Protein AF-A0AAD9PWE3-F1 (afdb_monomer_lite)

InterPro domains:
  IPR013216 Methyltransferase type 11 [PF08241] (53-97)
  IPR029063 S-adenosyl-L-methionine-dependent methyltransferase superfamily [G3DSA:3.40.50.150] (44-222)
  IPR029063 S-adenosyl-L-methionine-dependent methyltransferase superfamily [SSF53335] (60-168)

Sequence (224 aa):
MAGLDHGPWVWAIKGPHEKFRASICERKDNKYPTCQGGHFFYFKLAIKAPIHYAKKTCNHLPDASIDVVIACQCFHWFANSAALEEIHRVLKTDGFFGIVWAIHDFAVLWMAPIWQFLAPLFKEKSLVLPIDEKWKDVFSSTPRRLFSDLEGNLDHSFNFPTKDFDDAHQLFTSLSVIASGNESTKKSFRHLLDKVIR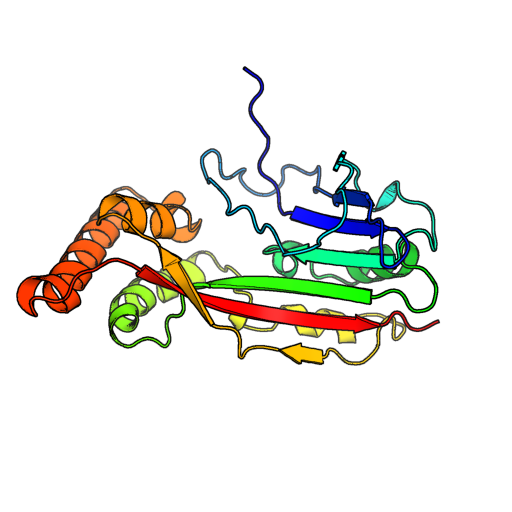EEFEDKGVAFEQMPFKIYFYWCNKIN

Secondary structure (DSSP, 8-state):
-PPPP---EEEEEES-TT--EEEEE------S---TT-----------S---EEE--GGGSPTT-EEEEEEES-GGGT-SHHHHHHHHHHEEEEEEEEEEEEEE-TTSGGGHHHHHHHHHHHHHTT---GGG-GGGGGGGSSSS--BPPPEEEEEEEEEEE--SHHHHHHHHHTSHHHHTS-HHHHHHHHHHHHHHHIIIIITTT----EEEEEEEEEEEEBP-

Radius of gyration: 19.26 Å; chains: 1; bounding box: 46×36×53 Å

Organism: Acropora cervicornis (NCBI:txid6130)

Structure (mmCIF, N/CA/C/O backbone):
data_AF-A0AAD9PWE3-F1
#
_entry.id   AF-A0AAD9PWE3-F1
#
loop_
_atom_site.group_PDB
_atom_site.id
_atom_site.type_symbol
_atom_site.label_atom_id
_atom_site.label_alt_id
_atom_site.label_comp_id
_atom_site.label_asym_id
_atom_site.label_entity_id
_atom_site.label_seq_id
_atom_site.pdbx_PDB_ins_code
_atom_site.Cartn_x
_atom_site.Cartn_y
_atom_site.Cartn_z
_atom_site.occupancy
_atom_site.B_iso_or_equiv
_atom_site.auth_seq_id
_atom_site.auth_comp_id
_atom_site.auth_asym_id
_atom_site.auth_atom_id
_atom_site.pdbx_PDB_model_num
ATOM 1 N N . MET A 1 1 ? 16.409 -24.083 13.164 1.00 22.41 1 MET A N 1
ATOM 2 C CA . MET A 1 1 ? 15.240 -23.300 12.711 1.00 22.41 1 MET A CA 1
ATOM 3 C C . MET A 1 1 ? 15.775 -22.065 12.013 1.00 22.41 1 MET A C 1
ATOM 5 O O . MET A 1 1 ? 16.364 -21.223 12.673 1.00 22.41 1 MET A O 1
ATOM 9 N N . ALA A 1 2 ? 15.717 -22.036 10.682 1.00 20.52 2 ALA A N 1
ATOM 10 C CA . ALA A 1 2 ? 16.224 -20.919 9.892 1.00 20.52 2 ALA A CA 1
ATOM 11 C C . ALA A 1 2 ? 15.196 -19.780 9.928 1.00 20.52 2 ALA A C 1
ATOM 13 O O . ALA A 1 2 ? 14.054 -19.978 9.516 1.00 20.52 2 ALA A O 1
ATOM 14 N N . GLY A 1 3 ? 15.592 -18.627 10.469 1.00 20.52 3 GLY A N 1
ATOM 15 C CA . GLY A 1 3 ? 14.792 -17.408 10.427 1.00 20.52 3 GLY A CA 1
ATOM 16 C C . GLY A 1 3 ? 14.638 -16.940 8.984 1.00 20.52 3 GLY A C 1
ATOM 17 O O . GLY A 1 3 ? 15.623 -16.833 8.254 1.00 20.52 3 GLY A O 1
ATOM 18 N N . LEU A 1 4 ? 13.396 -16.716 8.561 1.00 23.58 4 LEU A N 1
ATOM 19 C CA . LEU A 1 4 ? 13.098 -16.052 7.300 1.00 23.58 4 LEU A CA 1
ATOM 20 C C . LEU A 1 4 ? 13.453 -14.572 7.469 1.00 23.58 4 LEU A C 1
ATOM 22 O O . LEU A 1 4 ? 12.888 -13.887 8.313 1.00 23.58 4 LEU A O 1
ATOM 26 N N . ASP A 1 5 ? 14.432 -14.110 6.701 1.00 25.28 5 ASP A N 1
ATOM 27 C CA . ASP A 1 5 ? 14.846 -12.709 6.662 1.00 25.28 5 ASP A CA 1
ATOM 28 C C . ASP A 1 5 ? 13.763 -11.902 5.918 1.00 25.28 5 ASP A C 1
ATOM 30 O O . ASP A 1 5 ? 13.422 -12.225 4.776 1.00 25.28 5 ASP A O 1
ATOM 34 N N . HIS A 1 6 ? 13.147 -10.924 6.586 1.00 35.41 6 HIS A N 1
ATOM 35 C CA . HIS A 1 6 ? 11.947 -10.220 6.119 1.00 35.41 6 HIS A CA 1
ATOM 36 C C . HIS A 1 6 ? 12.314 -8.869 5.481 1.00 35.41 6 HIS A C 1
ATOM 38 O O . HIS A 1 6 ? 12.363 -7.843 6.159 1.00 35.41 6 HIS A O 1
ATOM 44 N N . GLY A 1 7 ? 12.583 -8.879 4.170 1.00 32.22 7 GLY A N 1
ATOM 45 C CA . GLY A 1 7 ? 12.839 -7.686 3.350 1.00 32.22 7 GLY A CA 1
ATOM 46 C C . GLY A 1 7 ? 11.641 -7.251 2.480 1.00 32.22 7 GLY A C 1
ATOM 47 O O . GLY A 1 7 ? 10.659 -7.984 2.369 1.00 32.22 7 GLY A O 1
ATOM 48 N N . PRO A 1 8 ? 11.695 -6.060 1.847 1.00 38.75 8 PRO A N 1
ATOM 49 C CA . PRO A 1 8 ? 10.661 -5.576 0.926 1.00 38.75 8 PRO A CA 1
ATOM 50 C C . PRO A 1 8 ? 10.481 -6.507 -0.288 1.00 38.75 8 PRO A C 1
ATOM 52 O O . PRO A 1 8 ? 11.452 -6.822 -0.973 1.00 38.75 8 PRO A O 1
ATOM 55 N N . TRP A 1 9 ? 9.240 -6.920 -0.570 1.00 50.25 9 TRP A N 1
ATOM 56 C CA . TRP A 1 9 ? 8.922 -7.931 -1.587 1.00 50.25 9 TRP A CA 1
ATOM 57 C C . TRP A 1 9 ? 8.658 -7.310 -2.972 1.00 50.25 9 TRP A C 1
ATOM 59 O O . TRP A 1 9 ? 7.601 -6.717 -3.210 1.00 50.25 9 TRP A O 1
ATOM 69 N N . VAL A 1 10 ? 9.588 -7.489 -3.914 1.00 46.12 10 VAL A N 1
ATOM 70 C CA . VAL A 1 10 ? 9.353 -7.260 -5.353 1.00 46.12 10 VAL A CA 1
ATOM 71 C C . VAL A 1 10 ? 9.162 -8.607 -6.042 1.00 46.12 10 VAL A C 1
ATOM 73 O O . VAL A 1 10 ? 9.992 -9.500 -5.895 1.00 46.12 10 VAL A O 1
ATOM 76 N N . TRP A 1 11 ? 8.087 -8.758 -6.807 1.00 51.88 11 TRP A N 1
ATOM 77 C CA . TRP A 1 11 ? 7.733 -9.973 -7.535 1.00 51.88 11 TRP A CA 1
ATOM 78 C C . TRP A 1 11 ? 7.996 -9.781 -9.030 1.00 51.88 11 TRP A C 1
ATOM 80 O O . TRP A 1 11 ? 7.527 -8.819 -9.620 1.00 51.88 11 TRP A O 1
ATOM 90 N N . ALA A 1 12 ? 8.708 -10.700 -9.671 1.00 45.81 12 ALA A N 1
ATOM 91 C CA . ALA A 1 12 ? 8.920 -10.725 -11.117 1.00 45.81 12 ALA A CA 1
ATOM 92 C C . ALA A 1 12 ? 8.214 -11.948 -11.703 1.00 45.81 12 ALA A C 1
ATOM 94 O O . ALA A 1 12 ? 8.571 -13.078 -11.376 1.00 45.81 12 ALA A O 1
ATOM 95 N N . ILE A 1 13 ? 7.209 -11.733 -12.545 1.00 55.19 13 ILE A N 1
ATOM 96 C CA . ILE A 1 13 ? 6.295 -12.753 -13.052 1.00 55.19 13 ILE A CA 1
ATOM 97 C C . ILE A 1 13 ? 6.592 -13.032 -14.533 1.00 55.19 13 ILE A C 1
ATOM 99 O O . ILE A 1 13 ? 6.721 -12.113 -15.343 1.00 55.19 13 ILE A O 1
ATOM 103 N N . LYS A 1 14 ? 6.700 -14.317 -14.890 1.00 36.81 14 LYS A N 1
ATOM 104 C CA . LYS A 1 14 ? 7.000 -14.795 -16.248 1.00 36.81 14 LYS A CA 1
ATOM 105 C C . LYS A 1 14 ? 6.040 -15.897 -16.696 1.00 36.81 14 LYS A C 1
ATOM 107 O O . LYS A 1 14 ?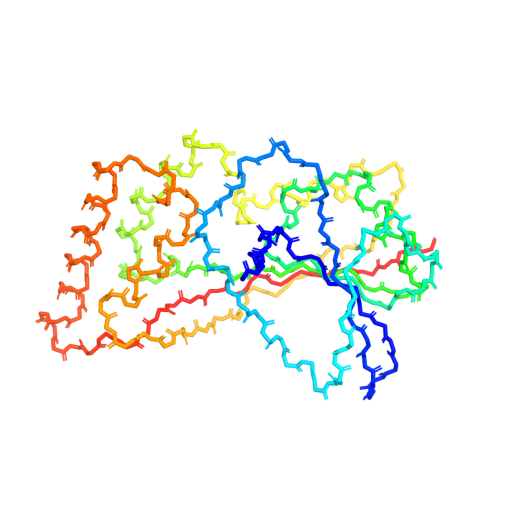 5.935 -16.903 -15.998 1.00 36.81 14 LYS A O 1
ATOM 112 N N . GLY A 1 15 ? 5.461 -15.789 -17.891 1.00 44.66 15 GLY A N 1
ATOM 113 C CA . GLY A 1 15 ? 4.782 -16.897 -18.579 1.00 44.66 15 GLY A CA 1
ATOM 114 C C . GLY A 1 15 ? 3.453 -16.541 -19.268 1.00 44.66 15 GLY A C 1
ATOM 115 O O . GLY A 1 15 ? 2.959 -15.431 -19.100 1.00 44.66 15 GLY A O 1
ATOM 116 N N . PRO A 1 16 ? 2.895 -17.462 -20.083 1.00 35.91 16 PRO A N 1
ATOM 117 C CA . PRO A 1 16 ? 1.628 -17.259 -20.795 1.00 35.91 16 PRO A CA 1
ATOM 118 C C . PRO A 1 16 ? 0.431 -17.260 -19.830 1.00 35.91 16 PRO A C 1
ATOM 120 O O . PRO A 1 16 ? 0.561 -17.760 -18.713 1.00 35.91 16 PRO A O 1
ATOM 123 N N . HIS A 1 17 ? -0.736 -16.778 -20.291 1.00 42.19 17 HIS A N 1
ATOM 124 C CA . HIS A 1 17 ? -1.997 -16.593 -19.537 1.00 42.19 17 HIS A CA 1
ATOM 125 C C . HIS A 1 17 ? -2.424 -17.750 -18.596 1.00 42.19 17 HIS A C 1
ATOM 127 O O . HIS A 1 17 ? -3.238 -17.532 -17.703 1.00 42.19 17 HIS A O 1
ATOM 133 N N . GLU A 1 18 ? -1.865 -18.956 -18.745 1.00 32.28 18 GLU A N 1
ATOM 134 C CA . GLU A 1 18 ? -2.197 -20.153 -17.960 1.00 32.28 18 GLU A CA 1
ATOM 135 C C . GLU A 1 18 ? -1.072 -20.666 -17.025 1.00 32.28 18 GLU A C 1
ATOM 137 O O . GLU A 1 18 ? -1.332 -21.519 -16.174 1.00 32.28 18 GLU A O 1
ATOM 142 N N . LYS A 1 19 ? 0.182 -20.183 -17.125 1.00 37.88 19 LYS A N 1
ATOM 143 C CA . LYS A 1 19 ? 1.315 -20.637 -16.280 1.00 37.88 19 LYS A CA 1
ATOM 144 C C . LYS A 1 19 ? 2.302 -19.501 -15.974 1.00 37.88 19 LYS A C 1
ATOM 146 O O . LYS A 1 19 ? 3.137 -19.183 -16.813 1.00 37.88 19 LYS A O 1
A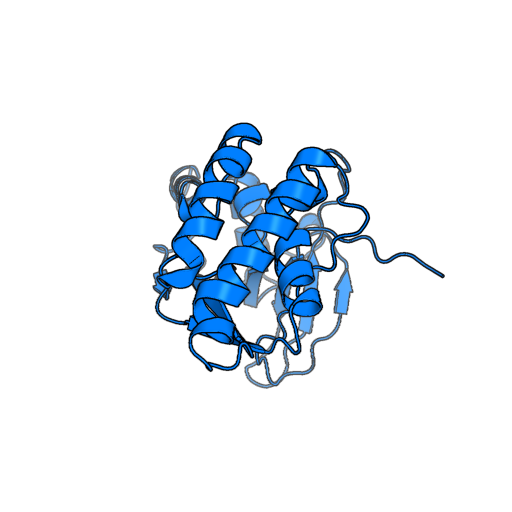TOM 151 N N . PHE A 1 20 ? 2.283 -18.965 -14.750 1.00 38.88 20 PHE A N 1
ATOM 152 C CA . PHE A 1 20 ? 3.187 -17.904 -14.283 1.00 38.88 20 PHE A CA 1
ATOM 153 C C . PHE A 1 20 ? 4.273 -18.435 -13.333 1.00 38.88 20 PHE A C 1
ATOM 155 O O . PHE A 1 20 ? 3.958 -19.079 -12.345 1.00 38.88 20 PHE A O 1
ATOM 162 N N . ARG A 1 21 ? 5.552 -18.115 -13.553 1.00 41.41 21 ARG A N 1
ATOM 163 C CA . ARG A 1 21 ? 6.648 -18.280 -12.574 1.00 41.41 21 ARG A CA 1
ATOM 164 C C . ARG A 1 21 ? 6.922 -16.941 -11.892 1.00 41.41 21 ARG A C 1
ATOM 166 O O . ARG A 1 21 ? 7.041 -15.960 -12.617 1.00 41.41 21 ARG A O 1
ATOM 173 N N . ALA A 1 22 ? 7.065 -16.889 -10.561 1.00 44.44 22 ALA A N 1
ATOM 174 C CA . ALA A 1 22 ? 7.334 -15.635 -9.844 1.00 44.44 22 ALA A CA 1
ATOM 175 C C . ALA A 1 22 ? 8.667 -15.671 -9.077 1.00 44.44 22 ALA A C 1
ATOM 177 O O . ALA A 1 22 ? 8.871 -16.501 -8.197 1.00 44.44 22 ALA A O 1
ATOM 178 N N . SER A 1 23 ? 9.572 -14.744 -9.373 1.00 42.09 23 SER A N 1
ATOM 179 C CA . SER A 1 23 ? 10.809 -14.555 -8.607 1.00 42.09 23 SER A CA 1
ATOM 180 C C . SER A 1 23 ? 10.631 -13.427 -7.599 1.00 42.09 23 SER A C 1
ATOM 182 O O . SER A 1 23 ? 10.037 -12.406 -7.929 1.00 42.09 23 SER A O 1
ATOM 184 N N . ILE A 1 24 ? 11.155 -13.599 -6.391 1.00 48.34 24 ILE A N 1
ATOM 185 C CA . ILE A 1 24 ? 11.186 -12.559 -5.368 1.00 48.34 24 ILE A CA 1
ATOM 186 C C . ILE A 1 24 ? 12.565 -11.907 -5.381 1.00 48.34 24 ILE A C 1
ATOM 188 O O . ILE A 1 24 ? 13.587 -12.592 -5.257 1.00 48.34 24 ILE A O 1
ATOM 192 N N . CYS A 1 25 ? 12.577 -10.584 -5.486 1.00 43.38 25 CYS A N 1
ATOM 193 C CA . CYS A 1 25 ? 13.778 -9.776 -5.381 1.00 43.38 25 CYS A CA 1
ATOM 194 C C . CYS A 1 25 ? 13.801 -9.040 -4.043 1.00 43.38 25 CYS A C 1
ATOM 196 O O . CYS A 1 25 ? 12.878 -8.300 -3.720 1.00 43.38 25 CYS A O 1
ATOM 198 N N . GLU A 1 26 ? 14.879 -9.246 -3.286 1.00 43.16 26 GLU A N 1
ATOM 199 C CA . GLU A 1 26 ? 15.153 -8.574 -2.015 1.00 43.16 26 GLU A CA 1
ATOM 200 C C . GLU A 1 26 ? 16.481 -7.815 -2.114 1.00 43.16 26 GLU A C 1
ATOM 202 O O . GLU A 1 26 ? 17.432 -8.279 -2.750 1.00 43.16 26 GLU A O 1
ATOM 207 N N . ARG A 1 27 ? 16.564 -6.656 -1.459 1.00 39.50 27 ARG A N 1
ATOM 208 C CA . ARG A 1 27 ? 17.794 -5.865 -1.347 1.00 39.50 27 ARG A CA 1
ATOM 209 C C . ARG A 1 27 ? 18.720 -6.497 -0.295 1.00 39.50 27 ARG A C 1
ATOM 211 O O . ARG A 1 27 ? 18.275 -6.757 0.816 1.00 39.50 27 ARG A O 1
ATOM 218 N N . LYS A 1 28 ? 19.992 -6.759 -0.634 1.00 36.81 28 LYS A N 1
ATOM 219 C CA . LYS A 1 28 ? 20.968 -7.440 0.255 1.00 36.81 28 LYS A CA 1
ATOM 220 C C . LYS A 1 28 ? 21.688 -6.506 1.238 1.00 36.81 28 LYS A C 1
ATOM 222 O O . LYS A 1 28 ? 22.373 -6.971 2.144 1.00 36.81 28 LYS A O 1
ATOM 227 N N . ASP A 1 29 ? 21.595 -5.199 1.041 1.00 38.97 29 ASP A N 1
ATOM 228 C CA . ASP A 1 29 ? 22.354 -4.195 1.776 1.00 38.97 29 ASP A CA 1
ATOM 229 C C . ASP A 1 29 ? 21.627 -3.782 3.069 1.00 38.97 29 ASP A C 1
ATOM 231 O O . ASP A 1 29 ? 20.625 -3.070 3.059 1.00 38.97 29 ASP A O 1
ATOM 235 N N . ASN A 1 30 ? 22.193 -4.233 4.192 1.00 33.41 30 ASN A N 1
ATOM 236 C CA . ASN A 1 30 ? 21.708 -4.163 5.577 1.00 33.41 30 ASN A CA 1
ATOM 237 C C . ASN A 1 30 ? 21.687 -2.737 6.192 1.00 33.41 30 ASN A C 1
ATOM 239 O O . ASN A 1 30 ? 21.984 -2.554 7.370 1.00 33.41 30 ASN A O 1
ATOM 243 N N . LYS A 1 31 ? 21.430 -1.692 5.391 1.00 29.09 31 LYS A N 1
ATOM 244 C CA . LYS A 1 31 ? 21.551 -0.275 5.803 1.00 29.09 31 LYS A CA 1
ATOM 245 C C . LYS A 1 31 ? 20.291 0.330 6.428 1.00 29.09 31 LYS A C 1
ATOM 247 O O . LYS A 1 31 ? 20.358 1.447 6.931 1.00 29.09 31 LYS A O 1
ATOM 252 N N . TYR A 1 32 ? 19.175 -0.390 6.425 1.00 31.98 32 TYR A N 1
ATOM 253 C CA . TYR A 1 32 ? 17.985 -0.030 7.195 1.00 31.98 32 TYR A CA 1
ATOM 254 C C . TYR A 1 32 ? 17.852 -1.012 8.355 1.00 31.98 32 TYR A C 1
ATOM 256 O O . TYR A 1 32 ? 18.159 -2.188 8.153 1.00 31.98 32 TYR A O 1
ATOM 264 N N . PRO A 1 33 ? 17.437 -0.569 9.558 1.00 25.62 33 PRO A N 1
ATOM 265 C CA . PRO A 1 33 ? 17.270 -1.477 10.679 1.00 25.62 33 PRO A CA 1
ATOM 266 C C . PRO A 1 33 ? 16.311 -2.582 10.246 1.00 25.62 33 PRO A C 1
ATOM 268 O O . PRO A 1 33 ? 15.145 -2.324 9.942 1.00 25.62 33 PRO A O 1
ATOM 271 N N . THR A 1 34 ? 16.827 -3.809 10.181 1.00 28.89 34 THR A N 1
ATOM 272 C CA . THR A 1 34 ? 16.023 -5.021 10.086 1.00 28.89 34 THR A CA 1
ATOM 273 C C . THR A 1 34 ? 14.933 -4.898 11.139 1.00 28.89 34 THR A C 1
ATOM 275 O O . THR A 1 34 ? 15.237 -4.876 12.334 1.00 28.89 34 THR A O 1
ATOM 278 N N . CYS A 1 35 ? 13.675 -4.769 10.716 1.00 26.95 35 CYS A N 1
ATOM 279 C CA . CYS A 1 35 ? 12.541 -4.923 11.615 1.00 26.95 35 CYS A CA 1
ATOM 280 C C . CYS A 1 35 ? 12.493 -6.403 12.007 1.00 26.95 35 CYS A C 1
ATOM 282 O O . CYS A 1 35 ? 11.751 -7.191 11.424 1.00 26.95 35 CYS A O 1
ATOM 284 N N . GLN A 1 36 ? 13.350 -6.800 12.949 1.00 22.48 36 GLN A N 1
ATOM 285 C CA . GLN A 1 36 ? 13.291 -8.113 13.567 1.00 22.48 36 GLN A CA 1
ATOM 286 C C . GLN A 1 36 ? 11.949 -8.198 14.302 1.00 22.48 36 GLN A C 1
ATOM 288 O O . GLN A 1 36 ? 11.747 -7.519 15.304 1.00 22.48 36 GLN A O 1
ATOM 293 N N . GLY A 1 37 ? 11.016 -8.981 13.755 1.00 23.98 37 GLY A N 1
ATOM 294 C CA . GLY A 1 37 ? 9.732 -9.289 14.393 1.00 23.98 37 GLY A CA 1
ATOM 295 C C . GLY A 1 37 ? 8.465 -8.807 13.678 1.00 23.98 37 GLY A C 1
ATOM 296 O O . GLY A 1 37 ? 7.377 -9.023 14.202 1.00 23.98 37 GLY A O 1
ATOM 297 N N . GLY A 1 38 ? 8.550 -8.192 12.494 1.00 25.47 38 GLY A N 1
ATOM 298 C CA . GLY A 1 38 ? 7.356 -7.805 11.731 1.00 25.47 38 GLY A CA 1
ATOM 299 C C . GLY A 1 38 ? 6.816 -8.950 10.870 1.00 25.47 38 GLY A C 1
ATOM 300 O O . GLY A 1 38 ? 7.410 -9.280 9.846 1.00 25.47 38 GLY A O 1
ATOM 301 N N . HIS A 1 39 ? 5.681 -9.546 11.240 1.00 29.67 39 HIS A N 1
ATOM 302 C CA . HIS A 1 39 ? 4.925 -10.424 10.343 1.00 29.67 39 HIS A CA 1
ATOM 303 C C . HIS A 1 39 ? 4.310 -9.576 9.216 1.00 29.67 39 HIS A C 1
ATOM 305 O O . HIS A 1 39 ? 3.260 -8.966 9.393 1.00 29.67 39 HIS A O 1
ATOM 311 N N . PHE A 1 40 ? 4.976 -9.492 8.062 1.00 28.03 40 PHE A N 1
ATOM 312 C CA . PHE A 1 40 ? 4.456 -8.766 6.900 1.00 28.03 40 PHE A CA 1
ATOM 313 C C . PHE A 1 40 ? 3.424 -9.609 6.135 1.00 28.03 40 PHE A C 1
ATOM 315 O O . PHE A 1 40 ? 3.654 -10.781 5.833 1.00 28.03 40 PHE A O 1
ATOM 322 N N . PHE A 1 41 ? 2.282 -8.989 5.830 1.00 29.61 41 PHE A N 1
ATOM 323 C CA . PHE A 1 41 ? 1.114 -9.590 5.187 1.00 29.61 41 PHE A CA 1
ATOM 324 C C . PHE A 1 41 ? 1.449 -10.316 3.877 1.00 29.61 41 PHE A C 1
ATOM 326 O O . PHE A 1 41 ? 1.949 -9.723 2.919 1.00 29.61 41 PHE A O 1
ATOM 333 N N . TYR A 1 42 ? 1.099 -11.601 3.816 1.00 24.95 42 TYR A N 1
ATOM 334 C CA . TYR A 1 42 ? 1.100 -12.386 2.586 1.00 24.95 42 TYR A CA 1
ATOM 335 C C . TYR A 1 42 ? -0.057 -11.934 1.686 1.00 24.95 42 TYR A C 1
ATOM 337 O O . TYR A 1 42 ? -1.201 -12.341 1.877 1.00 24.95 42 TYR A O 1
ATOM 345 N N . PHE A 1 43 ? 0.237 -11.131 0.663 1.00 29.61 43 PHE A N 1
ATOM 346 C CA . PHE A 1 43 ? -0.698 -10.918 -0.440 1.00 29.61 43 PHE A CA 1
ATOM 347 C C . PHE A 1 43 ? -0.665 -12.124 -1.374 1.00 29.61 43 PHE A C 1
ATOM 349 O O . PHE A 1 43 ? 0.191 -12.235 -2.251 1.00 29.61 43 PHE A O 1
ATOM 356 N N . LYS A 1 44 ? -1.632 -13.031 -1.222 1.00 26.12 44 LYS A N 1
ATOM 357 C CA . LYS A 1 44 ? -1.990 -13.950 -2.303 1.00 26.12 44 LYS A CA 1
ATOM 358 C C . LYS A 1 44 ? -2.895 -13.182 -3.264 1.00 26.12 44 LYS A C 1
ATOM 360 O O . LYS A 1 44 ? -4.114 -13.314 -3.212 1.00 26.12 44 LYS A O 1
ATOM 365 N N . LEU A 1 45 ? -2.298 -12.348 -4.122 1.00 30.56 45 LEU A N 1
ATOM 366 C CA . LEU A 1 45 ? -3.003 -11.870 -5.311 1.00 30.56 45 LEU A CA 1
ATOM 367 C C . LEU A 1 45 ? -3.530 -13.122 -6.028 1.00 30.56 45 LEU A C 1
ATOM 369 O O . LEU A 1 45 ? -2.799 -14.112 -6.126 1.00 30.56 45 LEU A O 1
ATOM 373 N N . ALA A 1 46 ? -4.787 -13.117 -6.468 1.00 24.73 46 ALA A N 1
ATOM 374 C CA . ALA A 1 46 ? -5.444 -14.259 -7.103 1.00 24.73 46 ALA A CA 1
ATOM 375 C C . ALA A 1 46 ? -4.876 -14.543 -8.510 1.00 24.73 46 ALA A C 1
ATOM 377 O O . ALA A 1 46 ? -5.589 -14.571 -9.506 1.00 24.73 46 ALA A O 1
ATOM 378 N N . ILE A 1 47 ? -3.568 -14.767 -8.602 1.00 30.78 47 ILE A N 1
ATOM 379 C CA . ILE A 1 47 ? -2.906 -15.328 -9.764 1.00 30.78 47 ILE A CA 1
ATOM 380 C C . ILE A 1 47 ? -3.201 -16.825 -9.700 1.00 30.78 47 ILE A C 1
ATOM 382 O O . ILE A 1 47 ? -2.591 -17.562 -8.929 1.00 30.78 47 ILE A O 1
ATOM 386 N N . LYS A 1 48 ? -4.176 -17.283 -10.490 1.00 24.69 48 LYS A N 1
ATOM 387 C CA . LYS A 1 48 ? -4.597 -18.696 -10.579 1.00 24.69 48 LYS A CA 1
ATOM 388 C C . LYS A 1 48 ? -3.535 -19.631 -11.189 1.00 24.69 48 LYS A C 1
ATOM 390 O O . LYS A 1 48 ? -3.857 -20.756 -11.554 1.00 24.69 48 LYS A O 1
ATOM 395 N N . ALA A 1 49 ? -2.281 -19.198 -11.300 1.00 29.56 49 ALA A N 1
ATOM 396 C CA . ALA A 1 49 ? -1.216 -19.972 -11.917 1.00 29.56 49 ALA A CA 1
ATOM 397 C C . ALA A 1 49 ? -0.166 -20.428 -10.888 1.00 29.56 49 ALA A C 1
ATOM 399 O O . ALA A 1 49 ? 0.038 -19.763 -9.870 1.00 29.56 49 ALA A O 1
ATOM 400 N N . PRO A 1 50 ? 0.519 -21.555 -11.141 1.00 25.38 50 PRO A N 1
ATOM 401 C CA . PRO A 1 50 ? 1.493 -22.125 -10.216 1.00 25.38 50 PRO A CA 1
ATOM 402 C C . PRO A 1 50 ? 2.742 -21.245 -10.077 1.00 25.38 50 PRO A C 1
ATOM 404 O O . PRO A 1 50 ? 3.655 -21.320 -10.892 1.00 25.38 50 PRO A O 1
ATOM 407 N N . ILE A 1 51 ? 2.807 -20.449 -9.008 1.00 33.19 51 ILE A N 1
ATOM 408 C CA . ILE A 1 51 ? 3.964 -19.611 -8.675 1.00 33.19 51 ILE A CA 1
ATOM 409 C C . ILE A 1 51 ? 5.174 -20.492 -8.319 1.00 33.19 51 ILE A C 1
ATOM 411 O O . ILE A 1 51 ? 5.200 -21.157 -7.286 1.00 33.19 51 ILE A O 1
ATOM 415 N N . HIS A 1 52 ? 6.207 -20.467 -9.161 1.00 29.14 52 HIS A N 1
ATOM 416 C CA . HIS A 1 52 ? 7.510 -21.073 -8.867 1.00 29.14 52 HIS A CA 1
ATOM 417 C C . HIS A 1 52 ? 8.453 -20.052 -8.223 1.00 29.14 52 HIS A C 1
ATOM 419 O O . HIS A 1 52 ? 8.835 -19.105 -8.901 1.00 29.14 52 HIS A O 1
ATOM 425 N N . TYR A 1 53 ? 8.836 -20.280 -6.962 1.00 29.17 53 TYR A N 1
ATOM 426 C CA . TYR A 1 53 ? 9.678 -19.414 -6.123 1.00 29.17 53 TYR A CA 1
ATOM 427 C C . TYR A 1 53 ? 11.156 -19.390 -6.554 1.00 29.17 53 TYR A C 1
ATOM 429 O O . TYR A 1 53 ? 11.776 -20.440 -6.728 1.00 29.17 53 TYR A O 1
ATOM 437 N N . ALA A 1 54 ? 11.747 -18.195 -6.648 1.00 32.16 54 ALA A N 1
ATOM 438 C CA . ALA A 1 54 ? 13.197 -18.007 -6.728 1.00 32.16 54 ALA A CA 1
ATOM 439 C C . ALA A 1 54 ? 13.612 -16.679 -6.073 1.00 32.16 54 ALA A C 1
ATOM 441 O O . ALA A 1 54 ? 13.116 -15.627 -6.466 1.00 32.16 54 ALA A O 1
ATOM 442 N N . LYS A 1 55 ? 14.538 -16.721 -5.106 1.00 39.66 55 LYS A N 1
ATOM 443 C CA . LYS A 1 55 ? 15.125 -15.533 -4.464 1.00 39.66 55 LYS A CA 1
ATOM 444 C C . LYS A 1 55 ? 16.322 -15.042 -5.286 1.00 39.66 55 LYS A C 1
ATOM 446 O O . LYS A 1 55 ? 17.364 -15.699 -5.296 1.00 39.66 55 LYS A O 1
ATOM 451 N N . LYS A 1 56 ? 16.189 -13.923 -6.004 1.00 46.62 56 LYS A N 1
ATOM 452 C CA . LYS A 1 56 ? 17.271 -13.310 -6.806 1.00 46.62 56 LYS A CA 1
ATOM 453 C C . LYS A 1 56 ? 17.155 -11.794 -6.770 1.00 46.62 56 LYS A C 1
ATOM 455 O O . LYS A 1 56 ? 16.058 -11.287 -6.873 1.00 46.62 56 LYS A O 1
ATOM 460 N N . THR A 1 57 ? 18.257 -11.059 -6.672 1.00 49.50 57 THR A N 1
ATOM 461 C CA . THR A 1 57 ? 18.245 -9.610 -6.946 1.00 49.50 57 THR A CA 1
ATOM 462 C C . THR A 1 57 ? 17.950 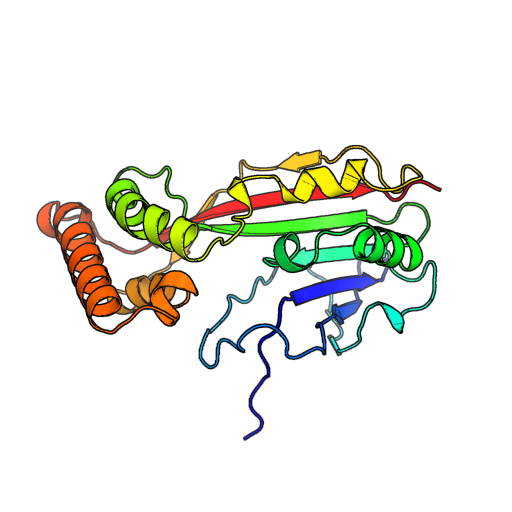-9.374 -8.436 1.00 49.50 57 THR A C 1
ATOM 464 O O . THR A 1 57 ? 18.385 -10.176 -9.269 1.00 49.50 57 THR A O 1
ATOM 467 N N . CYS A 1 58 ? 17.241 -8.289 -8.789 1.00 54.66 58 CYS A N 1
ATOM 468 C CA . CYS A 1 58 ? 16.921 -7.972 -10.194 1.00 54.66 58 CYS A CA 1
ATOM 469 C C . CYS A 1 58 ? 18.173 -7.954 -11.085 1.00 54.66 58 CYS A C 1
ATOM 471 O O . CYS A 1 58 ? 18.134 -8.495 -12.187 1.00 54.66 58 CYS A O 1
ATOM 473 N N . ASN A 1 59 ? 19.306 -7.490 -10.541 1.00 59.09 59 ASN A N 1
ATOM 474 C CA . ASN A 1 59 ? 20.603 -7.382 -11.223 1.00 59.09 59 ASN A CA 1
ATOM 475 C C . ASN A 1 59 ? 21.142 -8.716 -11.777 1.00 59.09 59 ASN A C 1
ATOM 477 O O . ASN A 1 59 ? 22.123 -8.726 -12.516 1.00 59.09 59 ASN A O 1
ATOM 481 N N . HIS A 1 60 ? 20.551 -9.857 -11.407 1.00 68.44 60 HIS A N 1
ATOM 482 C CA . HIS A 1 60 ? 20.916 -11.183 -11.916 1.00 68.44 60 HIS A CA 1
ATOM 483 C C . HIS A 1 60 ? 19.886 -11.775 -12.891 1.00 68.44 60 HIS A C 1
ATOM 485 O O . HIS A 1 60 ? 20.024 -12.931 -13.305 1.00 68.44 60 HIS A O 1
ATOM 491 N N . LEU A 1 61 ? 18.834 -11.030 -13.236 1.00 75.38 61 LEU A N 1
ATOM 492 C CA . LEU A 1 61 ? 17.859 -11.418 -14.251 1.00 75.38 61 LEU A CA 1
ATOM 493 C C . LEU A 1 61 ? 18.347 -10.978 -15.640 1.00 75.38 61 LEU A C 1
ATOM 495 O O . LEU A 1 61 ? 18.867 -9.867 -15.764 1.00 75.38 61 LEU A O 1
ATOM 499 N N . PRO A 1 62 ? 18.184 -11.808 -16.688 1.00 81.75 62 PRO A N 1
ATOM 500 C CA . PRO A 1 62 ? 18.513 -11.405 -18.052 1.00 81.75 62 PRO A CA 1
ATOM 501 C C . PRO A 1 62 ? 17.640 -10.243 -18.531 1.00 81.75 62 PRO A C 1
ATOM 503 O O . PRO A 1 62 ? 16.486 -10.107 -18.108 1.00 81.75 62 PRO A O 1
ATOM 506 N N . ASP A 1 63 ? 18.178 -9.456 -19.454 1.00 88.69 63 ASP A N 1
ATOM 507 C CA . ASP A 1 63 ? 17.441 -8.430 -20.188 1.00 88.69 63 ASP A CA 1
ATOM 508 C C . ASP A 1 63 ? 16.208 -9.039 -20.872 1.00 88.69 63 ASP A C 1
ATOM 510 O O . ASP A 1 63 ? 16.237 -10.192 -21.314 1.00 88.69 63 ASP A O 1
ATOM 514 N N . ALA A 1 64 ? 15.124 -8.264 -20.955 1.00 90.06 64 ALA A N 1
ATOM 515 C CA . ALA A 1 64 ? 13.903 -8.620 -21.679 1.00 90.06 64 ALA A CA 1
ATOM 516 C C . ALA A 1 64 ? 13.387 -10.045 -21.389 1.00 90.06 64 ALA A C 1
ATOM 518 O O . ALA A 1 64 ? 13.004 -10.792 -22.291 1.00 90.06 64 ALA A O 1
ATOM 519 N N . SER A 1 65 ? 13.391 -10.455 -20.119 1.00 83.38 65 SER A N 1
ATOM 520 C CA . SER A 1 65 ? 13.076 -11.830 -19.715 1.00 83.38 65 SER A CA 1
ATOM 521 C C . SER A 1 65 ? 11.805 -11.971 -18.876 1.00 83.38 65 SER A C 1
ATOM 523 O O . SER A 1 65 ? 11.296 -13.095 -18.752 1.00 83.38 65 SER A O 1
ATOM 525 N N . ILE A 1 66 ? 11.286 -10.860 -18.347 1.00 82.31 66 ILE A N 1
ATOM 526 C CA . ILE A 1 66 ? 10.150 -10.783 -17.424 1.00 82.31 66 ILE A CA 1
ATOM 527 C C . ILE A 1 66 ? 8.951 -10.127 -18.111 1.00 82.31 66 ILE A C 1
ATOM 529 O O . ILE A 1 66 ? 9.104 -9.130 -18.807 1.00 82.31 66 ILE A O 1
ATOM 533 N N . ASP A 1 67 ? 7.758 -10.690 -17.921 1.00 80.19 67 ASP A N 1
ATOM 534 C CA . ASP A 1 67 ? 6.519 -10.141 -18.484 1.00 80.19 67 ASP A CA 1
ATOM 535 C C . ASP A 1 67 ? 5.970 -9.014 -17.595 1.00 80.19 67 ASP A C 1
ATOM 537 O O . ASP A 1 67 ? 5.567 -7.962 -18.087 1.00 80.19 67 ASP A O 1
ATOM 541 N N . VAL A 1 68 ? 5.990 -9.217 -16.272 1.00 83.56 68 VAL A N 1
ATOM 542 C CA . VAL A 1 68 ? 5.476 -8.249 -15.296 1.00 83.56 68 VAL A CA 1
ATOM 543 C C . VAL A 1 68 ? 6.392 -8.170 -14.080 1.00 83.56 68 VAL A C 1
ATOM 545 O O . VAL A 1 68 ? 6.775 -9.194 -13.518 1.00 83.56 68 VAL A O 1
ATOM 548 N N . VAL A 1 69 ? 6.709 -6.963 -13.626 1.00 82.25 69 VAL A N 1
ATOM 549 C CA . VAL A 1 69 ? 7.340 -6.713 -12.322 1.00 82.25 69 VAL A CA 1
ATOM 550 C C . VAL A 1 69 ? 6.300 -6.068 -11.413 1.00 82.25 69 VAL A C 1
ATOM 552 O O . VAL A 1 69 ? 5.600 -5.166 -11.843 1.00 82.25 69 VAL A O 1
ATOM 555 N N . ILE A 1 70 ? 6.184 -6.512 -10.163 1.00 83.12 70 ILE A N 1
ATOM 556 C CA . ILE A 1 70 ? 5.271 -5.956 -9.161 1.00 83.12 70 ILE A CA 1
ATOM 557 C C . ILE A 1 70 ? 6.058 -5.599 -7.904 1.00 83.12 70 ILE A C 1
ATOM 559 O O . ILE A 1 70 ? 6.576 -6.480 -7.221 1.00 83.12 70 ILE A O 1
ATOM 563 N N . ALA A 1 71 ? 6.109 -4.321 -7.543 1.00 82.56 71 ALA A N 1
ATOM 564 C CA . ALA A 1 71 ? 6.595 -3.898 -6.233 1.00 82.56 71 ALA A CA 1
ATOM 565 C C . ALA A 1 71 ? 5.426 -3.878 -5.235 1.00 82.56 71 ALA A C 1
ATOM 567 O O . ALA A 1 71 ? 4.508 -3.071 -5.364 1.00 82.56 71 ALA A O 1
ATOM 568 N N . CYS A 1 72 ? 5.446 -4.765 -4.236 1.00 82.31 72 CYS A N 1
ATOM 569 C CA . CYS A 1 72 ? 4.361 -4.890 -3.262 1.00 82.31 72 CYS A CA 1
ATOM 570 C C . CYS A 1 72 ? 4.803 -4.341 -1.901 1.00 82.31 72 CYS A C 1
ATOM 572 O O . CYS A 1 72 ? 5.765 -4.830 -1.312 1.00 82.31 72 CYS A O 1
ATOM 574 N N . GLN A 1 73 ? 4.102 -3.323 -1.398 1.00 78.12 73 GLN A N 1
ATOM 575 C CA . GLN A 1 73 ? 4.353 -2.639 -0.123 1.00 78.12 73 GLN A CA 1
ATOM 57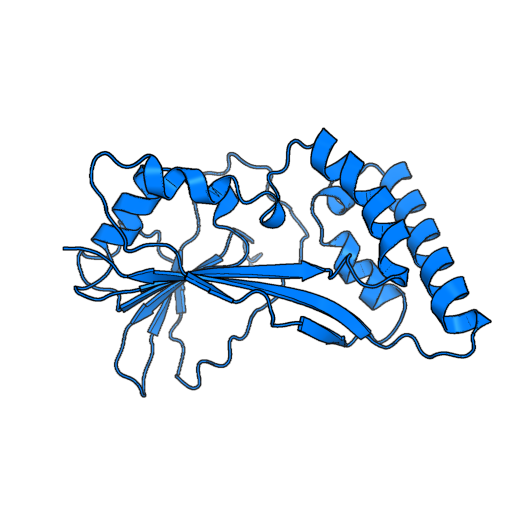6 C C . GLN A 1 73 ? 5.697 -1.901 -0.009 1.00 78.12 73 GLN A C 1
ATOM 578 O O . GLN A 1 73 ? 6.052 -1.451 1.079 1.00 78.12 73 GLN A O 1
ATOM 583 N N . CYS A 1 74 ? 6.457 -1.747 -1.102 1.00 79.25 74 CYS A N 1
ATOM 584 C CA . CYS A 1 74 ? 7.874 -1.412 -0.965 1.00 79.25 74 CYS A CA 1
ATOM 585 C C . CYS A 1 74 ? 8.480 -0.373 -1.908 1.00 79.25 74 CYS A C 1
ATOM 587 O O . CYS A 1 74 ? 9.600 0.058 -1.642 1.00 79.25 74 CYS A O 1
ATOM 589 N N . PHE A 1 75 ? 7.799 0.044 -2.979 1.00 83.50 75 PHE A N 1
ATOM 590 C CA . PHE A 1 75 ? 8.459 0.862 -4.004 1.00 83.50 75 PHE A CA 1
ATOM 591 C C . PHE A 1 75 ? 9.035 2.178 -3.454 1.00 83.50 75 PHE A C 1
ATOM 593 O O . PHE A 1 75 ? 10.151 2.547 -3.802 1.00 83.50 75 PHE A O 1
ATOM 600 N N . HIS A 1 76 ? 8.354 2.823 -2.500 1.00 80.44 76 HIS A N 1
ATOM 601 C CA . HIS A 1 76 ? 8.816 4.067 -1.866 1.00 80.44 76 HIS A CA 1
ATOM 602 C C . HIS A 1 76 ? 10.183 3.953 -1.158 1.00 80.44 76 HIS A C 1
ATOM 604 O O . HIS A 1 76 ? 10.854 4.965 -0.986 1.00 80.44 76 HIS A O 1
ATOM 610 N N . TRP A 1 77 ? 10.642 2.750 -0.792 1.00 75.50 77 TRP A N 1
ATOM 611 C CA . TRP A 1 77 ? 11.966 2.550 -0.180 1.00 75.50 77 TRP A CA 1
ATOM 612 C C . TRP A 1 77 ? 13.126 2.618 -1.174 1.00 75.50 77 TRP A C 1
ATOM 614 O O . TRP A 1 77 ? 14.278 2.786 -0.773 1.00 75.50 77 TRP A O 1
ATOM 624 N N . PHE A 1 78 ? 12.852 2.416 -2.462 1.00 77.69 78 PHE A N 1
ATOM 625 C CA . PHE A 1 78 ? 13.883 2.329 -3.495 1.00 77.69 78 PHE A CA 1
ATOM 626 C C . PHE A 1 78 ? 13.498 3.037 -4.801 1.00 77.69 78 PHE A C 1
ATOM 628 O O . PHE A 1 78 ? 14.167 2.839 -5.810 1.00 77.69 78 PHE A O 1
ATOM 635 N N . ALA A 1 79 ? 12.464 3.882 -4.777 1.00 83.50 79 ALA A N 1
ATOM 636 C CA . ALA A 1 79 ? 12.014 4.705 -5.895 1.00 83.50 79 ALA A CA 1
ATOM 637 C C . ALA A 1 79 ? 13.113 5.702 -6.312 1.00 83.50 79 ALA A C 1
ATOM 639 O O . ALA A 1 79 ? 13.203 6.814 -5.799 1.00 83.50 79 ALA A O 1
ATOM 640 N N . ASN A 1 80 ? 13.990 5.277 -7.220 1.00 83.75 80 ASN A N 1
ATOM 641 C CA . ASN A 1 80 ? 15.034 6.095 -7.833 1.00 83.75 80 ASN A CA 1
ATOM 642 C C . ASN A 1 80 ? 15.246 5.691 -9.304 1.00 83.75 80 ASN A C 1
ATOM 644 O O . ASN A 1 80 ? 14.824 4.610 -9.726 1.00 83.75 80 ASN A O 1
ATOM 648 N N . SER A 1 81 ? 15.918 6.548 -10.079 1.00 88.75 81 SER A N 1
ATOM 649 C CA . SER A 1 81 ? 16.130 6.321 -11.515 1.00 88.75 81 SER A CA 1
ATOM 650 C C . SER A 1 81 ? 16.859 5.002 -11.809 1.00 88.75 81 SER A C 1
ATOM 652 O O . SER A 1 81 ? 16.524 4.334 -12.780 1.00 88.75 81 SER A O 1
ATOM 654 N N . ALA A 1 82 ? 17.802 4.576 -10.958 1.00 83.75 82 ALA A N 1
ATOM 655 C CA . ALA A 1 82 ? 18.523 3.314 -11.150 1.00 83.75 82 ALA A CA 1
ATOM 656 C C . ALA A 1 82 ? 17.604 2.090 -11.009 1.00 83.75 82 ALA A C 1
ATOM 658 O O . ALA A 1 82 ? 17.722 1.137 -11.775 1.00 83.75 82 ALA A O 1
ATOM 659 N N . ALA A 1 83 ? 16.659 2.122 -10.066 1.00 83.75 83 ALA A N 1
ATOM 660 C CA . ALA A 1 83 ? 15.659 1.072 -9.927 1.00 83.75 83 ALA A CA 1
ATOM 661 C C . ALA A 1 83 ? 14.711 1.018 -11.132 1.00 83.75 83 ALA A C 1
ATOM 663 O O . ALA A 1 83 ? 14.404 -0.073 -11.604 1.00 83.75 83 ALA A O 1
ATOM 664 N N . LEU A 1 84 ? 14.273 2.174 -11.646 1.00 88.50 84 LEU A N 1
ATOM 665 C CA . LEU A 1 84 ? 13.430 2.224 -12.841 1.00 88.50 84 LEU A CA 1
ATOM 666 C C . LEU A 1 84 ? 14.150 1.689 -14.087 1.00 88.50 84 LEU A C 1
ATOM 668 O O . LEU A 1 84 ? 13.552 0.912 -14.826 1.00 88.50 84 LEU A O 1
ATOM 672 N N . GLU A 1 85 ? 15.420 2.048 -14.301 1.00 89.50 85 GLU A N 1
ATOM 673 C CA . GLU A 1 85 ? 16.232 1.509 -15.408 1.00 89.50 85 GLU A CA 1
ATOM 674 C C . GLU A 1 85 ? 16.400 -0.010 -15.291 1.00 89.50 85 GLU A C 1
ATOM 676 O O . GLU A 1 85 ? 16.290 -0.732 -16.279 1.00 89.50 85 GLU A O 1
ATOM 681 N N . GLU A 1 86 ? 16.599 -0.525 -14.078 1.00 85.44 86 GLU A N 1
ATOM 682 C CA . GLU A 1 86 ? 16.753 -1.960 -13.855 1.00 85.44 86 GLU A CA 1
ATOM 683 C C . GLU A 1 86 ? 15.446 -2.735 -14.082 1.00 85.44 86 GLU A C 1
ATOM 685 O O . GLU A 1 86 ? 15.445 -3.789 -14.720 1.00 85.44 86 GLU A O 1
ATOM 690 N N . ILE A 1 87 ? 14.315 -2.197 -13.614 1.00 87.06 87 ILE A N 1
ATOM 691 C CA . ILE A 1 87 ? 12.983 -2.749 -13.895 1.00 87.06 87 ILE A CA 1
ATOM 692 C C . ILE A 1 87 ? 12.718 -2.722 -15.406 1.00 87.06 87 ILE A C 1
ATOM 694 O O . ILE A 1 87 ? 12.262 -3.714 -15.973 1.00 87.06 87 ILE A O 1
ATOM 698 N N . HIS A 1 88 ? 13.054 -1.617 -16.075 1.00 91.88 88 HIS A N 1
ATOM 699 C CA . HIS A 1 88 ? 12.928 -1.482 -17.525 1.00 91.88 88 HIS A CA 1
ATOM 700 C C . HIS A 1 88 ? 13.772 -2.520 -18.269 1.00 91.88 88 HIS A C 1
ATOM 702 O O . HIS A 1 88 ? 13.261 -3.181 -19.173 1.00 91.88 88 HIS A O 1
ATOM 708 N N . ARG A 1 89 ? 15.032 -2.724 -17.867 1.00 91.12 89 ARG A N 1
ATOM 709 C CA . ARG A 1 89 ? 15.964 -3.681 -18.484 1.00 91.12 89 ARG A CA 1
ATOM 710 C C . ARG A 1 89 ? 15.411 -5.105 -18.478 1.00 91.12 89 ARG A C 1
ATOM 712 O O . ARG A 1 89 ? 15.437 -5.775 -19.510 1.00 91.12 89 ARG A O 1
ATOM 719 N N . VAL A 1 90 ? 14.897 -5.571 -17.338 1.00 85.88 90 VAL A N 1
ATOM 720 C CA . VAL A 1 90 ? 14.436 -6.964 -17.189 1.00 85.88 90 VAL A CA 1
ATOM 721 C C . VAL A 1 90 ? 13.094 -7.232 -17.869 1.00 85.88 90 VAL A C 1
ATOM 723 O O . VAL A 1 90 ? 12.822 -8.379 -18.233 1.00 85.88 90 VAL A O 1
ATOM 726 N N . LEU A 1 91 ? 12.260 -6.206 -18.059 1.00 86.12 91 LEU A N 1
ATOM 727 C CA . LEU A 1 91 ? 10.962 -6.334 -18.719 1.00 86.12 91 LEU A CA 1
ATOM 728 C C . LEU A 1 91 ? 11.113 -6.588 -20.225 1.00 86.12 91 LEU A C 1
ATOM 730 O O . LEU A 1 91 ? 11.913 -5.944 -20.908 1.00 86.12 91 LEU A O 1
ATOM 734 N N . LYS A 1 92 ? 10.324 -7.522 -20.760 1.00 88.44 92 LYS A N 1
ATOM 735 C CA . LYS A 1 92 ? 10.149 -7.734 -22.205 1.00 88.44 92 LYS A CA 1
ATOM 736 C C . LYS A 1 92 ? 9.546 -6.501 -22.874 1.00 88.44 92 LYS A C 1
ATOM 738 O O . LYS A 1 92 ? 8.971 -5.648 -22.202 1.00 88.44 92 LYS A O 1
ATOM 743 N N . THR A 1 93 ? 9.633 -6.444 -24.202 1.00 88.88 93 THR A N 1
ATOM 744 C CA . THR A 1 93 ? 8.776 -5.560 -25.004 1.00 88.88 93 THR A CA 1
ATOM 745 C C . THR A 1 93 ? 7.316 -5.759 -24.584 1.00 88.88 93 THR A C 1
ATOM 747 O O . THR A 1 93 ? 6.892 -6.897 -24.387 1.00 88.88 93 THR A O 1
ATOM 750 N N . ASP A 1 94 ? 6.607 -4.652 -24.354 1.00 85.19 94 ASP A N 1
ATOM 751 C CA . ASP A 1 94 ? 5.232 -4.591 -23.827 1.00 85.19 94 ASP A CA 1
ATOM 752 C C . ASP A 1 94 ? 5.040 -5.094 -22.381 1.00 85.19 94 ASP A C 1
ATOM 754 O O . ASP A 1 94 ? 3.913 -5.283 -21.923 1.00 85.19 94 ASP A O 1
ATOM 758 N N . GLY A 1 95 ? 6.130 -5.285 -21.631 1.00 87.12 95 GLY A N 1
ATOM 759 C CA . GLY A 1 95 ? 6.073 -5.677 -20.225 1.00 87.12 95 GLY A CA 1
ATOM 760 C C . GLY A 1 95 ? 5.487 -4.593 -19.313 1.00 87.12 95 GLY A C 1
ATOM 761 O O . GLY A 1 95 ? 5.571 -3.397 -19.602 1.00 87.12 95 GLY A O 1
ATOM 762 N N . PHE A 1 96 ? 4.934 -5.017 -18.175 1.00 89.56 96 PHE A N 1
ATOM 763 C CA . PHE A 1 96 ? 4.271 -4.129 -17.215 1.00 89.56 96 PHE A CA 1
ATOM 764 C C . PHE A 1 96 ? 5.067 -3.982 -15.922 1.00 89.56 96 PHE A C 1
ATOM 766 O O . PHE A 1 96 ? 5.586 -4.960 -15.376 1.00 89.56 96 PHE A O 1
ATOM 773 N N . PHE A 1 97 ? 5.085 -2.771 -15.377 1.00 90.88 97 PHE A N 1
ATOM 774 C CA . PHE A 1 97 ? 5.484 -2.532 -13.998 1.00 90.88 97 PHE A CA 1
ATOM 775 C C . PHE A 1 97 ? 4.254 -2.161 -13.171 1.00 90.88 97 PHE A C 1
ATOM 777 O O . PHE A 1 97 ? 3.589 -1.172 -13.453 1.00 90.88 97 PHE A O 1
ATOM 784 N N . GLY A 1 98 ? 3.944 -2.980 -12.169 1.00 88.56 98 GLY A N 1
ATOM 785 C CA . GLY A 1 98 ? 2.866 -2.776 -11.214 1.00 88.56 98 GLY A CA 1
ATOM 786 C C . GLY A 1 98 ? 3.394 -2.398 -9.833 1.00 88.56 98 GLY A C 1
ATOM 787 O O . GLY A 1 98 ? 4.457 -2.846 -9.397 1.00 88.56 98 GLY A O 1
ATOM 788 N N . ILE A 1 99 ? 2.626 -1.602 -9.105 1.00 88.81 99 ILE A N 1
ATOM 789 C CA . ILE A 1 99 ? 2.941 -1.201 -7.740 1.00 88.81 99 ILE A CA 1
ATOM 790 C C . ILE A 1 99 ? 1.680 -1.334 -6.898 1.00 88.81 99 ILE A C 1
ATOM 792 O O . ILE A 1 99 ? 0.643 -0.774 -7.240 1.00 88.81 99 ILE A O 1
ATOM 796 N N . VAL A 1 100 ? 1.764 -2.098 -5.811 1.00 84.75 100 VAL A N 1
ATOM 797 C CA . VAL A 1 100 ? 0.622 -2.404 -4.941 1.00 84.75 100 VAL A CA 1
ATOM 798 C C . VAL A 1 100 ? 0.951 -1.983 -3.519 1.00 84.75 100 VAL A C 1
ATOM 800 O O . VAL A 1 100 ? 1.983 -2.391 -2.978 1.00 84.75 100 VAL A O 1
ATOM 803 N N . TRP A 1 101 ? 0.035 -1.264 -2.878 1.00 85.38 101 TRP A N 1
ATOM 804 C CA . TRP A 1 101 ? 0.008 -1.114 -1.428 1.00 85.38 101 TRP A CA 1
ATOM 805 C C . TRP A 1 101 ? -1.335 -1.509 -0.850 1.00 85.38 101 TRP A C 1
ATOM 807 O O . TRP A 1 101 ? -2.373 -1.268 -1.454 1.00 85.38 101 TRP A O 1
ATOM 817 N N . ALA A 1 102 ? -1.293 -2.065 0.352 1.00 85.31 102 ALA A N 1
ATOM 818 C CA . ALA A 1 102 ? -2.456 -2.264 1.194 1.00 85.31 102 ALA A CA 1
ATOM 819 C C . ALA A 1 102 ? -2.255 -1.461 2.466 1.00 85.31 102 ALA A C 1
ATOM 821 O O . ALA A 1 102 ? -1.303 -1.689 3.218 1.00 85.31 102 ALA A O 1
ATOM 822 N N . ILE A 1 103 ? -3.127 -0.488 2.669 1.00 84.75 103 ILE A N 1
ATOM 823 C CA . ILE A 1 103 ? -3.021 0.474 3.758 1.00 84.75 103 ILE A CA 1
ATOM 824 C C . ILE A 1 103 ? -4.325 0.412 4.533 1.00 84.75 103 ILE A C 1
ATOM 826 O O . ILE A 1 103 ? -5.380 0.242 3.931 1.00 84.75 103 ILE A O 1
ATOM 830 N N . HIS A 1 104 ? -4.255 0.534 5.855 1.00 88.44 104 HIS A N 1
ATOM 831 C CA . HIS A 1 104 ? -5.450 0.726 6.670 1.00 88.44 104 HIS A CA 1
ATOM 832 C C . HIS A 1 104 ? -6.275 1.890 6.106 1.00 88.44 104 HIS A C 1
ATOM 834 O O . HIS A 1 104 ? -5.724 2.947 5.780 1.00 88.44 104 HIS A O 1
ATOM 840 N N . ASP A 1 105 ? -7.584 1.696 5.968 1.00 90.06 105 ASP A N 1
ATOM 841 C CA . ASP A 1 105 ? -8.464 2.732 5.440 1.00 90.06 105 ASP A CA 1
ATOM 842 C C . ASP A 1 105 ? -8.824 3.728 6.547 1.00 90.06 105 ASP A C 1
ATOM 844 O O . ASP A 1 105 ? -9.824 3.602 7.255 1.00 90.06 105 ASP A O 1
ATOM 848 N N . PHE A 1 106 ? -7.967 4.733 6.705 1.00 90.12 106 PHE A N 1
ATOM 849 C CA . PHE A 1 106 ? -8.154 5.804 7.680 1.00 90.12 106 PHE A CA 1
ATOM 850 C C . PHE A 1 106 ? -9.267 6.798 7.304 1.00 90.12 106 PHE A C 1
ATOM 852 O O . PHE A 1 106 ? -9.536 7.710 8.084 1.00 90.12 106 PHE A O 1
ATOM 859 N N . ALA A 1 107 ? -9.919 6.646 6.141 1.00 88.50 107 ALA A N 1
ATOM 860 C CA . ALA A 1 107 ? -11.091 7.446 5.783 1.00 88.50 107 ALA A CA 1
ATOM 861 C C . ALA A 1 107 ? -12.372 6.951 6.478 1.00 88.50 107 ALA A C 1
ATOM 863 O O . ALA A 1 107 ? -13.352 7.693 6.563 1.00 88.50 107 ALA A O 1
ATOM 864 N N . VAL A 1 108 ? -12.374 5.719 7.003 1.00 92.25 108 VAL A N 1
ATOM 865 C CA . VAL A 1 108 ? -13.477 5.207 7.822 1.00 92.25 108 VAL A CA 1
ATOM 866 C C . VAL A 1 108 ? -13.519 5.967 9.150 1.00 92.25 108 VAL A C 1
ATOM 868 O O . VAL A 1 108 ? -12.508 6.091 9.834 1.00 92.25 108 VAL A O 1
ATOM 871 N N . LEU A 1 109 ? -14.698 6.464 9.541 1.00 93.50 109 LEU A N 1
ATOM 872 C CA . LEU A 1 109 ? -14.843 7.415 10.655 1.00 93.50 109 LEU A CA 1
ATOM 873 C C . LEU A 1 109 ? -14.209 6.944 11.973 1.00 93.50 109 LEU A C 1
ATOM 875 O O . LEU A 1 109 ? -13.493 7.714 12.611 1.00 93.50 109 LEU A O 1
ATOM 879 N N . TRP A 1 110 ? -14.410 5.681 12.356 1.00 94.31 110 TRP A N 1
ATOM 880 C CA . TRP A 1 110 ? -13.860 5.141 13.605 1.00 94.31 110 TRP A CA 1
ATOM 881 C C . TRP A 1 110 ? -12.323 5.021 13.589 1.00 94.31 110 TRP A C 1
ATOM 883 O O . TRP A 1 110 ? -11.695 4.963 14.642 1.00 94.31 110 TRP A O 1
ATOM 893 N N . MET A 1 111 ? -11.693 5.049 12.408 1.00 94.31 111 MET A N 1
ATOM 894 C CA . MET A 1 111 ? -10.236 5.009 12.239 1.00 94.31 111 MET A CA 1
ATOM 895 C C . MET A 1 111 ? -9.577 6.387 12.392 1.00 94.31 111 MET A C 1
ATOM 897 O O . MET A 1 111 ? -8.351 6.475 12.509 1.00 94.31 111 MET A O 1
ATOM 901 N N . ALA A 1 112 ? -10.355 7.474 12.420 1.00 94.56 112 ALA A N 1
ATOM 902 C CA . ALA A 1 112 ? -9.817 8.830 12.500 1.00 94.56 112 ALA A CA 1
ATOM 903 C C . ALA A 1 112 ? -8.966 9.087 13.767 1.00 94.56 112 ALA A C 1
ATOM 905 O O . ALA A 1 112 ? -7.869 9.635 13.623 1.00 94.56 112 ALA A O 1
ATOM 906 N N . PRO A 1 113 ? -9.366 8.663 14.987 1.00 96.12 113 PRO A N 1
ATOM 907 C CA . PRO A 1 113 ? -8.528 8.818 16.182 1.00 96.12 113 PRO A CA 1
ATOM 908 C C . PRO A 1 113 ? -7.208 8.040 16.087 1.00 96.12 113 PRO A C 1
ATOM 910 O O . PRO A 1 113 ? -6.166 8.508 16.545 1.00 96.12 113 PRO A O 1
ATOM 913 N N . ILE A 1 114 ? -7.234 6.870 15.443 1.00 95.38 114 ILE A N 1
ATOM 914 C CA . ILE A 1 114 ? -6.046 6.039 15.220 1.00 95.38 114 ILE A CA 1
ATOM 915 C C . ILE A 1 114 ? -5.078 6.757 14.272 1.00 95.38 114 ILE A C 1
ATOM 917 O O . ILE A 1 114 ? -3.884 6.851 14.559 1.00 95.38 114 ILE A O 1
ATOM 921 N N . TRP A 1 115 ? -5.580 7.332 13.176 1.00 93.19 115 TRP A N 1
ATOM 922 C CA . TRP A 1 115 ? -4.761 8.136 12.268 1.00 93.19 115 TRP A CA 1
ATOM 923 C C . TRP A 1 115 ? -4.151 9.360 12.956 1.00 93.19 115 TRP A C 1
ATOM 925 O O . TRP A 1 115 ? -2.962 9.626 12.783 1.00 93.19 115 TRP A O 1
ATOM 935 N N . GLN A 1 116 ? -4.924 10.073 13.780 1.00 95.12 116 GLN A N 1
ATOM 936 C CA . GLN A 1 116 ? -4.432 11.233 14.534 1.00 95.12 116 GLN A CA 1
ATOM 937 C C . GLN A 1 116 ? -3.260 10.878 15.458 1.00 95.12 116 GLN A C 1
ATOM 939 O O . GLN A 1 116 ? -2.352 11.690 15.631 1.00 95.12 116 GLN A O 1
ATOM 944 N N . PHE A 1 117 ? -3.245 9.662 16.008 1.00 94.94 117 PHE A N 1
ATOM 945 C CA . PHE A 1 117 ? -2.120 9.158 16.791 1.00 94.94 117 PHE A CA 1
ATOM 946 C C . PHE A 1 117 ? -0.917 8.772 15.918 1.00 94.94 117 PHE A C 1
ATOM 948 O O . PHE A 1 117 ? 0.226 9.056 16.274 1.00 94.94 117 PHE A O 1
ATOM 955 N N . LEU A 1 118 ? -1.152 8.120 14.776 1.00 91.31 118 LEU A N 1
ATOM 956 C CA . LEU A 1 118 ? -0.087 7.591 13.919 1.00 91.31 118 LEU A CA 1
ATOM 957 C C . LEU A 1 118 ? 0.607 8.663 13.065 1.00 91.31 118 LEU A C 1
ATOM 959 O O . LEU A 1 118 ? 1.817 8.582 12.853 1.00 91.31 118 LEU A O 1
ATOM 963 N N . ALA A 1 119 ? -0.125 9.662 12.570 1.00 89.94 119 ALA A N 1
ATOM 964 C CA . ALA A 1 119 ? 0.399 10.652 11.628 1.00 89.94 119 ALA A CA 1
ATOM 965 C C . ALA A 1 119 ? 1.624 11.432 12.159 1.00 89.94 119 ALA A C 1
ATOM 967 O O . ALA A 1 119 ? 2.609 11.554 11.421 1.00 89.94 119 ALA A O 1
ATOM 968 N N . PRO A 1 120 ? 1.654 11.903 13.426 1.00 90.62 120 PRO A N 1
ATOM 969 C CA . PRO A 1 120 ? 2.850 12.523 13.997 1.00 90.62 120 PRO A CA 1
ATOM 970 C C . PRO A 1 120 ? 4.055 11.577 14.044 1.00 90.62 120 PRO A C 1
ATOM 972 O O . PRO A 1 120 ? 5.170 12.009 13.761 1.00 90.62 120 PRO A O 1
ATOM 975 N N . LEU A 1 121 ? 3.839 10.288 14.333 1.00 89.19 121 LEU A N 1
ATOM 976 C CA . LEU A 1 121 ? 4.908 9.285 14.408 1.00 89.19 121 LEU A CA 1
ATOM 977 C C . LEU A 1 121 ? 5.511 8.987 13.029 1.00 89.19 121 LEU A C 1
ATOM 979 O O . LEU A 1 121 ? 6.729 8.848 12.899 1.00 89.19 121 LEU A O 1
ATOM 983 N N . PHE A 1 122 ? 4.673 8.923 11.987 1.00 85.38 122 PHE A N 1
ATOM 984 C CA . PHE A 1 122 ? 5.140 8.810 10.602 1.00 85.38 122 PHE A CA 1
ATOM 985 C C . PHE A 1 122 ? 5.993 10.016 10.201 1.00 85.38 122 PHE A C 1
ATOM 987 O O . PHE A 1 122 ? 7.065 9.846 9.614 1.00 85.38 122 PHE A O 1
ATOM 994 N N . LYS A 1 123 ? 5.556 11.222 10.582 1.00 84.88 123 LYS A N 1
ATOM 995 C CA . LYS A 1 123 ? 6.280 12.467 10.311 1.00 84.88 123 LYS A CA 1
ATOM 996 C C . LYS A 1 123 ? 7.617 12.538 11.050 1.00 84.88 123 LYS A C 1
ATOM 998 O O . LYS A 1 123 ? 8.622 12.873 10.432 1.00 84.88 123 LYS A O 1
ATOM 1003 N N . GLU A 1 124 ? 7.650 12.203 12.340 1.00 85.00 124 GLU A N 1
ATOM 1004 C CA . GLU A 1 124 ? 8.873 12.199 13.157 1.00 85.00 124 GLU A CA 1
ATOM 1005 C C . GLU A 1 124 ? 9.932 11.261 12.568 1.00 85.00 124 GLU A C 1
ATOM 1007 O O . GLU A 1 124 ? 11.091 11.638 12.402 1.00 85.00 124 GLU A O 1
ATOM 1012 N N . LYS A 1 125 ? 9.516 10.057 12.163 1.00 78.75 125 LYS A N 1
ATOM 1013 C CA . LYS A 1 125 ? 10.407 9.064 11.551 1.00 78.75 125 LYS A CA 1
ATOM 1014 C C . LYS A 1 125 ? 10.719 9.351 10.078 1.00 78.75 125 LYS A C 1
ATOM 1016 O O . LYS A 1 125 ? 11.402 8.546 9.450 1.00 78.75 125 LYS A O 1
ATOM 1021 N N . SER A 1 126 ? 10.250 10.481 9.536 1.00 75.06 126 SER A N 1
ATOM 1022 C CA . SER A 1 126 ? 10.441 10.891 8.136 1.00 75.06 126 SER A CA 1
ATOM 1023 C C . SER A 1 126 ? 10.102 9.775 7.143 1.00 75.06 126 SER A C 1
ATOM 1025 O O . SER A 1 126 ? 10.769 9.602 6.122 1.00 75.06 126 SER A O 1
ATOM 1027 N N . LEU A 1 127 ? 9.082 8.977 7.470 1.00 71.62 127 LEU A N 1
ATOM 1028 C CA . LEU A 1 127 ? 8.656 7.872 6.630 1.00 71.62 127 LEU A CA 1
ATOM 1029 C C . LEU A 1 127 ? 7.818 8.423 5.486 1.00 71.62 127 LEU A C 1
ATOM 1031 O O . LEU A 1 127 ? 6.787 9.049 5.715 1.00 71.62 127 LEU A O 1
ATOM 1035 N N . VAL A 1 128 ? 8.270 8.173 4.258 1.00 68.12 128 VAL A N 1
ATOM 1036 C CA . VAL A 1 128 ? 7.492 8.478 3.058 1.00 68.12 128 VAL A CA 1
ATOM 1037 C C . VAL A 1 128 ? 6.368 7.463 2.979 1.00 68.12 128 VAL A C 1
ATOM 1039 O O . VAL A 1 128 ? 6.614 6.274 2.754 1.00 68.12 128 VAL A O 1
ATOM 1042 N N . LEU A 1 129 ? 5.137 7.917 3.182 1.00 72.31 129 LEU A N 1
ATOM 1043 C CA . LEU A 1 129 ? 3.989 7.047 3.032 1.00 72.31 129 LEU A CA 1
ATOM 1044 C C . LEU A 1 129 ? 3.663 6.889 1.545 1.00 72.31 129 LEU A C 1
ATOM 1046 O O . LEU A 1 129 ? 3.821 7.832 0.767 1.00 72.31 129 LEU A O 1
ATOM 1050 N N . PRO A 1 130 ? 3.141 5.726 1.122 1.00 72.56 130 PRO A N 1
ATOM 1051 C CA . PRO A 1 130 ? 2.675 5.569 -0.252 1.00 72.56 130 PRO A CA 1
ATOM 1052 C C . PRO A 1 130 ? 1.611 6.605 -0.641 1.00 72.56 130 PRO A C 1
ATOM 1054 O O . PRO A 1 130 ? 1.551 7.002 -1.803 1.00 72.56 130 PRO A O 1
ATOM 1057 N N . ILE A 1 131 ? 0.817 7.058 0.340 1.00 75.38 131 ILE A N 1
ATOM 1058 C CA . ILE A 1 131 ? -0.240 8.065 0.178 1.00 75.38 131 ILE A CA 1
ATOM 1059 C C . ILE A 1 131 ? 0.295 9.476 -0.100 1.00 75.38 131 ILE A C 1
ATOM 1061 O O . ILE A 1 131 ? -0.441 10.300 -0.625 1.00 75.38 131 ILE A O 1
ATOM 1065 N N . ASP A 1 132 ? 1.568 9.756 0.202 1.00 78.88 132 ASP A N 1
ATOM 1066 C CA . ASP A 1 132 ? 2.174 11.063 -0.088 1.00 78.88 132 ASP A CA 1
ATOM 1067 C C . ASP A 1 132 ? 2.510 11.224 -1.576 1.00 78.88 132 ASP A C 1
ATOM 1069 O O . ASP A 1 132 ? 2.894 12.307 -2.007 1.00 7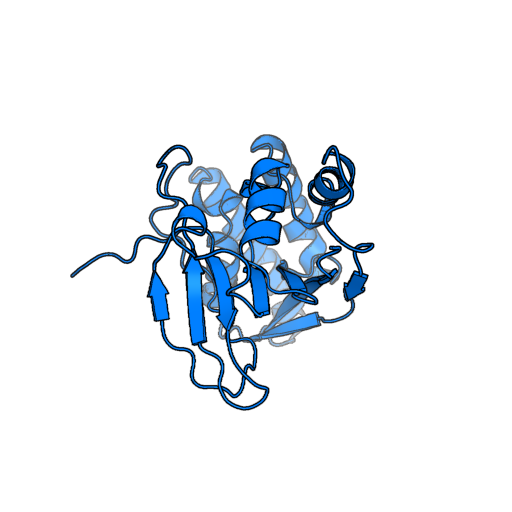8.88 132 ASP A O 1
ATOM 1073 N N . GLU A 1 133 ? 2.444 10.131 -2.344 1.00 84.19 133 GLU A N 1
ATOM 1074 C CA . GLU A 1 133 ? 2.663 10.049 -3.793 1.00 84.19 133 GLU A CA 1
ATOM 1075 C C . GLU A 1 133 ? 4.002 10.582 -4.328 1.00 84.19 133 GLU A C 1
ATOM 1077 O O . GLU A 1 133 ? 4.274 10.428 -5.513 1.00 84.19 133 GLU A O 1
ATOM 1082 N N . LYS A 1 134 ? 4.903 11.089 -3.478 1.00 84.56 134 LYS A N 1
ATOM 1083 C CA . LYS A 1 134 ? 6.248 11.579 -3.853 1.00 84.56 134 LYS A CA 1
ATOM 1084 C C . LYS A 1 134 ? 7.094 10.552 -4.602 1.00 84.56 134 LYS A C 1
ATOM 1086 O O . LYS A 1 134 ? 7.991 10.898 -5.357 1.00 84.56 134 LYS A O 1
ATOM 1091 N N . TRP A 1 135 ? 6.818 9.265 -4.405 1.00 86.31 135 TRP A N 1
ATOM 1092 C CA . TRP A 1 135 ? 7.465 8.194 -5.162 1.00 86.31 135 TRP A CA 1
ATOM 1093 C C . TRP A 1 135 ? 7.146 8.254 -6.664 1.00 86.31 135 TRP A C 1
ATOM 1095 O O . TRP A 1 135 ? 7.887 7.657 -7.436 1.00 86.31 135 TRP A O 1
ATOM 1105 N N . LYS A 1 136 ? 6.083 8.952 -7.092 1.00 90.56 136 LYS A N 1
ATOM 1106 C CA . LYS A 1 136 ? 5.744 9.166 -8.507 1.00 90.56 136 LYS A CA 1
ATOM 1107 C C . LYS A 1 136 ? 6.732 10.111 -9.194 1.00 90.56 136 LYS A C 1
ATOM 1109 O O . LYS A 1 136 ? 6.981 9.944 -10.384 1.00 90.56 136 LYS A O 1
ATOM 1114 N N . ASP A 1 137 ? 7.360 11.026 -8.451 1.00 90.44 137 ASP A N 1
ATOM 1115 C CA . ASP A 1 137 ? 8.297 12.021 -8.997 1.00 90.44 137 ASP A CA 1
ATOM 1116 C C . ASP A 1 137 ? 9.478 11.367 -9.731 1.00 90.44 137 ASP A C 1
ATOM 1118 O O . ASP A 1 137 ? 10.015 11.920 -10.693 1.00 90.44 137 ASP A O 1
ATOM 1122 N N . VAL A 1 138 ? 9.846 10.144 -9.330 1.00 89.69 138 VAL A N 1
ATOM 1123 C CA . VAL A 1 138 ? 10.924 9.377 -9.962 1.00 89.69 138 VAL A CA 1
ATOM 1124 C C . VAL A 1 138 ? 10.647 9.035 -11.431 1.00 89.69 138 VAL A C 1
ATOM 1126 O O . VAL A 1 138 ? 11.579 8.921 -12.224 1.00 89.69 138 VAL A O 1
ATOM 1129 N N . PHE A 1 139 ? 9.379 8.906 -11.833 1.00 90.69 139 PHE A N 1
ATOM 1130 C CA . PHE A 1 139 ? 9.019 8.625 -13.228 1.00 90.69 139 PHE A CA 1
ATOM 1131 C C . PHE A 1 139 ? 9.337 9.804 -14.158 1.00 90.69 139 PHE A C 1
ATOM 1133 O O . PHE A 1 139 ? 9.496 9.605 -15.360 1.00 90.69 139 PHE A O 1
ATOM 1140 N N . SER A 1 140 ? 9.500 11.004 -13.594 1.00 87.88 140 SER A N 1
ATOM 1141 C CA . SER A 1 140 ? 9.934 12.211 -14.303 1.00 87.88 140 SER A CA 1
ATOM 1142 C C . SER A 1 140 ? 11.437 12.483 -14.157 1.00 87.88 140 SER A C 1
ATOM 1144 O O . SER A 1 140 ? 11.957 13.386 -14.807 1.00 87.88 140 SER A O 1
ATOM 1146 N N . SER A 1 141 ? 12.155 11.734 -13.309 1.00 84.75 141 SER A N 1
ATOM 1147 C CA . SER A 1 141 ? 13.580 11.959 -13.019 1.00 84.75 141 SER A CA 1
ATOM 1148 C C . SER A 1 141 ? 14.536 11.134 -13.885 1.00 84.75 141 SER A C 1
ATOM 1150 O O . SER A 1 141 ? 15.750 11.150 -13.658 1.00 84.75 141 SER A O 1
ATOM 1152 N N . THR A 1 142 ? 14.025 10.361 -14.843 1.00 81.88 142 THR A N 1
ATOM 1153 C CA . THR A 1 142 ? 14.847 9.566 -15.761 1.00 81.88 142 THR A CA 1
ATOM 1154 C C . THR A 1 142 ? 15.212 10.398 -17.000 1.00 81.88 142 THR A C 1
ATOM 1156 O O . THR A 1 142 ? 14.345 11.080 -17.543 1.00 81.88 142 THR A O 1
ATOM 1159 N N . PRO A 1 143 ? 16.468 10.355 -17.497 1.00 81.62 143 PRO A N 1
ATOM 1160 C CA . PRO A 1 143 ? 16.889 11.152 -18.662 1.00 81.62 143 PRO A CA 1
ATOM 1161 C C . PRO A 1 143 ? 16.100 10.851 -19.941 1.00 81.62 143 PRO A C 1
ATOM 1163 O O . PRO A 1 143 ? 15.964 11.702 -20.815 1.00 81.62 143 PRO A O 1
ATOM 1166 N N . ARG A 1 144 ? 15.592 9.620 -20.047 1.00 89.38 144 ARG A N 1
ATOM 1167 C CA . ARG A 1 144 ? 14.678 9.164 -21.093 1.00 89.38 144 ARG A CA 1
ATOM 1168 C C . ARG A 1 144 ? 13.366 8.716 -20.464 1.00 89.38 144 ARG A C 1
ATOM 1170 O O . ARG A 1 144 ? 13.344 8.278 -19.313 1.00 89.38 144 ARG A O 1
ATOM 1177 N N . ARG A 1 145 ? 12.281 8.767 -21.232 1.00 92.06 145 ARG A N 1
ATOM 1178 C CA . ARG A 1 145 ? 10.986 8.232 -20.803 1.00 92.06 145 ARG A CA 1
ATOM 1179 C C . ARG A 1 145 ? 11.017 6.702 -20.888 1.00 92.06 145 ARG A C 1
ATOM 1181 O O . ARG A 1 145 ? 11.041 6.152 -21.982 1.00 92.06 145 ARG A O 1
ATOM 1188 N N . LEU A 1 146 ? 11.056 6.032 -19.736 1.00 94.38 146 LEU A N 1
ATOM 1189 C CA . LEU A 1 146 ? 11.139 4.566 -19.647 1.00 94.38 146 LEU A CA 1
ATOM 1190 C C . LEU A 1 146 ? 9.774 3.880 -19.724 1.00 94.38 146 LEU A C 1
ATOM 1192 O O . LEU A 1 146 ? 9.656 2.784 -20.269 1.00 94.38 146 LEU A O 1
ATOM 1196 N N . PHE A 1 147 ? 8.754 4.517 -19.160 1.00 94.88 147 PHE A N 1
ATOM 1197 C CA . PHE A 1 147 ? 7.427 3.940 -19.000 1.00 94.88 147 PHE A CA 1
ATOM 1198 C C . PHE A 1 147 ? 6.347 4.875 -19.544 1.00 94.88 147 PHE A C 1
ATOM 1200 O O . PHE A 1 147 ? 6.559 6.089 -19.659 1.00 94.88 147 PHE A O 1
ATOM 1207 N N . SER A 1 148 ? 5.191 4.302 -19.881 1.00 94.25 148 SER A N 1
ATOM 1208 C CA . SER A 1 148 ? 3.964 5.054 -20.143 1.00 94.25 148 SER A CA 1
ATOM 1209 C C . SER A 1 148 ? 3.571 5.897 -18.931 1.00 94.25 148 SER A C 1
ATOM 1211 O O . SER A 1 148 ? 4.145 5.765 -17.846 1.00 94.25 148 SER A O 1
ATOM 1213 N N . ASP A 1 149 ? 2.565 6.749 -19.112 1.00 92.75 149 ASP A N 1
ATOM 1214 C CA . ASP A 1 149 ? 1.960 7.427 -17.971 1.00 92.75 149 ASP A CA 1
ATOM 1215 C C . ASP A 1 149 ? 1.441 6.402 -16.964 1.00 92.75 149 ASP A C 1
ATOM 1217 O O . ASP A 1 149 ? 1.024 5.296 -17.321 1.00 92.75 149 ASP A O 1
ATOM 1221 N N . LEU A 1 150 ? 1.556 6.769 -15.691 1.00 91.81 150 LEU A N 1
ATOM 1222 C CA . LEU A 1 150 ? 1.161 5.916 -14.591 1.00 91.81 150 LEU A CA 1
ATOM 1223 C C . LEU A 1 150 ? -0.363 5.909 -14.487 1.00 91.81 150 LEU A C 1
ATOM 1225 O O . LEU A 1 150 ? -0.983 6.934 -14.206 1.00 91.81 150 LEU A O 1
ATOM 1229 N N . GLU A 1 151 ? -0.948 4.737 -14.666 1.00 90.31 151 GLU A N 1
ATOM 1230 C CA . GLU A 1 151 ? -2.358 4.486 -14.407 1.00 90.31 151 GLU A CA 1
ATOM 1231 C C . GLU A 1 151 ? -2.533 3.983 -12.973 1.00 90.31 151 GLU A C 1
ATOM 1233 O O . GLU A 1 151 ? -1.603 3.437 -12.369 1.00 90.31 151 GLU A O 1
ATOM 1238 N N . GLY A 1 152 ? -3.722 4.171 -12.400 1.00 86.12 152 GLY A N 1
ATOM 1239 C CA . GLY A 1 152 ? -4.002 3.714 -11.047 1.00 86.12 152 GLY A CA 1
ATOM 1240 C C . GLY A 1 152 ? -5.469 3.402 -10.797 1.00 86.12 152 GLY A C 1
ATOM 1241 O O . GLY A 1 152 ? -6.363 4.027 -11.360 1.00 86.12 152 GLY A O 1
ATOM 1242 N N . ASN A 1 153 ? -5.699 2.435 -9.913 1.00 79.88 153 ASN A N 1
ATOM 1243 C CA . ASN A 1 153 ? -6.994 2.106 -9.342 1.00 79.88 153 ASN A CA 1
ATOM 1244 C C . ASN A 1 153 ? -6.877 2.175 -7.816 1.00 79.88 153 ASN A C 1
ATOM 1246 O O . ASN A 1 153 ? -6.116 1.421 -7.201 1.00 79.88 153 ASN A O 1
ATOM 1250 N N . LEU A 1 154 ? -7.627 3.109 -7.232 1.00 79.69 154 LEU A N 1
ATOM 1251 C CA . LEU A 1 154 ? -7.655 3.375 -5.797 1.00 79.69 154 LEU A CA 1
ATOM 1252 C C . LEU A 1 154 ? -8.993 2.988 -5.165 1.00 79.69 154 LEU A C 1
ATOM 1254 O O . LEU A 1 154 ? -9.208 3.269 -3.993 1.00 79.69 154 LEU A O 1
ATOM 1258 N N . ASP A 1 155 ? -9.903 2.370 -5.911 1.00 74.69 155 ASP A N 1
ATOM 1259 C CA . ASP A 1 155 ? -11.287 2.165 -5.471 1.00 74.69 155 ASP A CA 1
ATOM 1260 C C . ASP A 1 155 ? -11.490 0.824 -4.761 1.00 74.69 155 ASP A C 1
ATOM 1262 O O . ASP A 1 155 ? -12.577 0.522 -4.270 1.00 74.69 155 ASP A O 1
ATOM 1266 N N . HIS A 1 156 ? -10.448 -0.006 -4.694 1.00 82.56 156 HIS A N 1
ATOM 1267 C CA . HIS A 1 156 ? -10.539 -1.302 -4.042 1.00 82.56 156 HIS A CA 1
ATOM 1268 C C . HIS A 1 156 ? -10.326 -1.179 -2.536 1.00 82.56 156 HIS A C 1
ATOM 1270 O O . HIS A 1 156 ? -9.197 -1.086 -2.056 1.00 82.56 156 HIS A O 1
ATOM 1276 N N . SER A 1 157 ? -11.421 -1.253 -1.790 1.00 85.06 157 SER A N 1
ATOM 1277 C CA . SER A 1 157 ? -11.397 -1.478 -0.347 1.00 85.06 157 SER A CA 1
ATOM 1278 C C . SER A 1 157 ? -11.735 -2.932 -0.034 1.00 85.06 157 SER A C 1
ATOM 1280 O O . SER A 1 157 ? -12.538 -3.568 -0.718 1.00 85.06 157 SER A O 1
ATOM 1282 N N . PHE A 1 158 ? -11.116 -3.470 1.008 1.00 83.88 158 PHE A N 1
ATOM 1283 C CA . PHE A 1 158 ? -11.451 -4.780 1.543 1.00 83.88 158 PHE A CA 1
ATOM 1284 C C . PHE A 1 158 ? -11.388 -4.750 3.063 1.00 83.88 158 PHE A C 1
ATOM 1286 O O . PHE A 1 158 ? -10.640 -3.985 3.666 1.00 83.88 158 PHE A O 1
ATOM 1293 N N . ASN A 1 159 ? -12.165 -5.630 3.671 1.00 84.44 159 ASN A N 1
ATOM 1294 C CA . ASN A 1 159 ? -12.199 -5.799 5.108 1.00 84.44 159 ASN A CA 1
ATOM 1295 C C . ASN A 1 159 ? -11.425 -7.062 5.472 1.00 84.44 159 ASN A C 1
ATOM 1297 O O . ASN A 1 159 ? -11.780 -8.163 5.047 1.00 84.44 159 ASN A O 1
ATOM 1301 N N . PHE A 1 160 ? -10.341 -6.902 6.225 1.00 82.56 160 PHE A N 1
ATOM 1302 C CA . PHE A 1 160 ? -9.561 -8.019 6.735 1.00 82.56 160 PHE A CA 1
ATOM 1303 C C . PHE A 1 160 ? -10.245 -8.574 7.992 1.00 82.56 160 PHE A C 1
ATOM 1305 O O . PHE A 1 160 ? -10.446 -7.804 8.932 1.00 82.56 160 PHE A O 1
ATOM 1312 N N . PRO A 1 161 ? -10.614 -9.866 8.041 1.00 85.00 161 PRO A N 1
ATOM 1313 C CA . PRO A 1 161 ? -11.254 -10.440 9.221 1.00 85.00 161 PRO A CA 1
ATOM 1314 C C . PRO A 1 161 ? -10.356 -10.353 10.462 1.00 85.00 161 PRO A C 1
ATOM 1316 O O . PRO A 1 161 ? -9.175 -10.698 10.396 1.00 85.00 161 PRO A O 1
ATOM 1319 N N . THR A 1 162 ? -10.926 -9.942 11.590 1.00 84.44 162 THR A N 1
ATOM 1320 C CA . THR A 1 162 ? -10.283 -9.908 12.912 1.00 84.44 162 THR A CA 1
ATOM 1321 C C . THR A 1 162 ? -11.154 -10.670 13.899 1.00 84.44 162 THR A C 1
ATOM 1323 O O . THR A 1 162 ? -12.360 -10.441 13.942 1.00 84.44 162 THR A O 1
ATOM 1326 N N . LYS A 1 163 ? -10.577 -11.585 14.683 1.00 81.88 163 LYS A N 1
ATOM 1327 C CA . LYS A 1 163 ? -11.364 -12.373 15.647 1.00 81.88 163 LYS A CA 1
ATOM 1328 C C . LYS A 1 163 ? -11.699 -11.584 16.902 1.00 81.88 163 LYS A C 1
ATOM 1330 O O . LYS A 1 163 ? -12.769 -11.769 17.470 1.00 81.88 163 LYS A O 1
ATOM 1335 N N . ASP A 1 164 ? -10.758 -10.760 17.343 1.00 82.06 164 ASP A N 1
ATOM 1336 C CA . ASP A 1 164 ? -10.834 -10.021 18.591 1.00 82.06 164 ASP A CA 1
ATOM 1337 C C . ASP A 1 164 ? -9.906 -8.794 18.570 1.00 82.06 164 ASP A C 1
ATOM 1339 O O . ASP A 1 164 ? -9.287 -8.438 17.558 1.00 82.06 164 ASP A O 1
ATOM 1343 N N . PHE A 1 165 ? -9.833 -8.132 19.724 1.00 88.12 165 PHE A N 1
ATOM 1344 C CA . PHE A 1 165 ? -8.948 -7.006 19.975 1.00 88.12 165 PHE A CA 1
ATOM 1345 C C . PHE A 1 165 ? -7.472 -7.324 19.702 1.00 88.12 165 PHE A C 1
ATOM 1347 O O . PHE A 1 165 ? -6.761 -6.482 19.150 1.00 88.12 165 PHE A O 1
ATOM 1354 N N . ASP A 1 166 ? -6.992 -8.504 20.101 1.00 86.81 166 ASP A N 1
ATOM 1355 C CA . ASP A 1 166 ? -5.573 -8.843 20.020 1.00 86.81 166 ASP A CA 1
ATOM 1356 C C . ASP A 1 166 ? -5.145 -9.043 18.561 1.00 86.81 166 ASP A C 1
ATOM 1358 O O . ASP A 1 166 ? -4.082 -8.548 18.173 1.00 86.81 166 ASP A O 1
ATOM 1362 N N . ASP A 1 167 ? -6.003 -9.644 17.728 1.00 85.38 167 ASP A N 1
ATOM 1363 C CA . ASP A 1 167 ? -5.809 -9.711 16.274 1.00 85.38 167 ASP A CA 1
ATOM 1364 C C . ASP A 1 167 ? -5.678 -8.296 15.678 1.00 85.38 167 ASP A C 1
ATOM 1366 O O . ASP A 1 167 ? -4.717 -8.001 14.963 1.00 85.38 167 ASP A O 1
ATOM 1370 N N . ALA A 1 168 ? -6.596 -7.378 16.001 1.00 86.31 168 ALA A N 1
ATOM 1371 C CA . ALA A 1 168 ? -6.538 -6.002 15.497 1.00 86.31 168 ALA A CA 1
ATOM 1372 C C . ALA A 1 168 ? -5.316 -5.228 16.008 1.00 86.31 168 ALA A C 1
ATOM 1374 O O . ALA A 1 168 ? -4.655 -4.513 15.247 1.00 86.31 168 ALA A O 1
ATOM 1375 N N . HIS A 1 169 ? -4.969 -5.397 17.281 1.00 87.50 169 HIS A N 1
ATOM 1376 C CA . HIS A 1 169 ? -3.765 -4.824 17.865 1.00 87.50 169 HIS A CA 1
ATOM 1377 C C . HIS A 1 169 ? -2.504 -5.354 17.170 1.00 87.50 169 HIS A C 1
ATOM 1379 O O . HIS A 1 169 ? -1.567 -4.592 16.907 1.00 87.50 169 HIS A O 1
ATOM 1385 N N . GLN A 1 170 ? -2.478 -6.633 16.789 1.00 83.81 170 GLN A N 1
ATOM 1386 C CA . GLN A 1 170 ? -1.381 -7.217 16.023 1.00 83.81 170 GLN A CA 1
ATOM 1387 C C . GLN A 1 170 ? -1.229 -6.563 14.638 1.00 83.81 170 GLN A C 1
ATOM 1389 O O . GLN A 1 170 ? -0.103 -6.253 14.234 1.00 83.81 170 GLN A O 1
ATOM 1394 N N . LEU A 1 171 ? -2.332 -6.274 13.933 1.00 83.06 171 LEU A N 1
ATOM 1395 C CA . LEU A 1 171 ? -2.289 -5.586 12.632 1.00 83.06 171 LEU A CA 1
ATOM 1396 C C . LEU A 1 171 ? -1.596 -4.220 12.742 1.00 83.06 171 LEU A C 1
ATOM 1398 O O . LEU A 1 171 ? -0.729 -3.897 11.928 1.00 83.06 171 LEU A O 1
ATOM 1402 N N . PHE A 1 172 ? -1.910 -3.439 13.776 1.00 84.56 172 PHE A N 1
ATOM 1403 C CA . PHE A 1 172 ? -1.307 -2.118 13.969 1.00 84.56 172 PHE A CA 1
ATOM 1404 C C . PHE A 1 172 ? 0.104 -2.151 14.551 1.00 84.56 172 PHE A C 1
ATOM 1406 O O . PHE A 1 172 ? 0.944 -1.345 14.153 1.00 84.56 172 PHE A O 1
ATOM 1413 N N . THR A 1 173 ? 0.406 -3.073 15.465 1.00 81.50 173 THR A N 1
ATOM 1414 C CA . THR A 1 173 ? 1.767 -3.210 16.010 1.00 81.50 173 THR A CA 1
ATOM 1415 C C . THR A 1 173 ? 2.764 -3.708 14.971 1.00 81.50 173 THR A C 1
ATOM 1417 O O . THR A 1 173 ? 3.959 -3.475 15.132 1.00 81.50 173 THR A O 1
ATOM 1420 N N . SER A 1 174 ? 2.289 -4.304 13.870 1.00 77.12 174 SER A N 1
ATOM 1421 C CA . SER A 1 174 ? 3.122 -4.613 12.703 1.00 77.12 174 SER A CA 1
ATOM 1422 C C . SER A 1 174 ? 3.601 -3.360 11.948 1.00 77.12 174 SER A C 1
ATOM 1424 O O . SER A 1 174 ? 4.584 -3.427 11.206 1.00 77.12 174 SER A O 1
ATOM 1426 N N . LEU A 1 175 ? 2.960 -2.197 12.145 1.00 80.31 175 LEU A N 1
ATOM 1427 C CA . LEU A 1 175 ? 3.431 -0.935 11.581 1.00 80.31 175 LEU A CA 1
ATOM 1428 C C . LEU A 1 175 ? 4.753 -0.552 12.242 1.00 80.31 175 LEU A C 1
ATOM 1430 O O . LEU A 1 175 ? 4.839 -0.417 13.463 1.00 80.31 175 LEU A O 1
ATOM 1434 N N . SER A 1 176 ? 5.779 -0.304 11.428 1.00 76.25 176 SER A N 1
ATOM 1435 C CA . SER A 1 176 ? 7.133 -0.011 11.913 1.00 76.25 176 SER A CA 1
ATOM 1436 C C . SER A 1 176 ? 7.177 1.167 12.892 1.00 76.25 176 SER A C 1
ATOM 1438 O O . SER A 1 176 ? 7.978 1.151 13.824 1.00 76.25 176 SER A O 1
ATOM 1440 N N . VAL A 1 177 ? 6.295 2.162 12.738 1.00 79.88 177 VAL A N 1
ATOM 1441 C CA . VAL A 1 177 ? 6.180 3.309 13.654 1.00 79.88 177 VAL A CA 1
ATOM 1442 C C . VAL A 1 177 ? 5.767 2.915 15.070 1.00 79.88 177 VAL A C 1
ATOM 1444 O O . VAL A 1 177 ? 6.266 3.512 16.020 1.00 79.88 177 VAL A O 1
ATOM 1447 N N . ILE A 1 178 ? 4.924 1.888 15.214 1.00 83.94 178 ILE A N 1
ATOM 1448 C CA . ILE A 1 178 ? 4.513 1.337 16.509 1.00 83.94 178 ILE A CA 1
ATOM 1449 C C . ILE A 1 178 ? 5.538 0.312 16.993 1.00 83.94 178 ILE A C 1
ATOM 1451 O O . ILE A 1 178 ? 5.988 0.394 18.135 1.00 83.94 178 ILE A O 1
ATOM 1455 N N . ALA A 1 179 ? 5.967 -0.605 16.119 1.00 83.00 179 ALA A N 1
ATOM 1456 C CA . ALA A 1 179 ? 6.940 -1.647 16.452 1.00 83.00 179 ALA A CA 1
ATOM 1457 C C . ALA A 1 179 ? 8.249 -1.065 17.014 1.00 83.00 179 ALA A C 1
ATOM 1459 O O . ALA A 1 179 ? 8.774 -1.551 18.015 1.00 83.00 179 ALA A O 1
ATOM 1460 N N . SER A 1 180 ? 8.749 0.008 16.390 1.00 80.25 180 SER A N 1
ATOM 1461 C CA . SER A 1 180 ? 9.959 0.732 16.808 1.00 80.25 180 SER A CA 1
ATOM 1462 C C . SER A 1 180 ? 9.690 1.883 17.787 1.00 80.25 180 SER A C 1
ATOM 1464 O O . SER A 1 180 ? 10.586 2.689 18.051 1.00 80.25 180 SER A O 1
ATOM 1466 N N . GLY A 1 181 ? 8.457 2.012 18.284 1.00 84.75 181 GLY A N 1
ATOM 1467 C CA . GLY A 1 181 ? 8.101 2.962 19.332 1.00 84.75 181 GLY A CA 1
ATOM 1468 C C . GLY A 1 181 ? 8.655 2.536 20.694 1.00 84.75 181 GLY A C 1
ATOM 1469 O O . GLY A 1 181 ? 8.926 1.359 20.935 1.00 84.75 181 GLY A O 1
ATOM 1470 N N . ASN A 1 182 ? 8.812 3.493 21.611 1.00 90.75 182 ASN A N 1
ATOM 1471 C CA . ASN A 1 182 ? 9.144 3.180 23.004 1.00 90.75 182 ASN A CA 1
ATOM 1472 C C . ASN A 1 182 ? 7.937 2.552 23.735 1.00 90.75 182 ASN A C 1
ATOM 1474 O O . ASN A 1 182 ? 6.803 2.606 23.255 1.00 90.75 182 ASN A O 1
ATOM 1478 N N . GLU A 1 183 ? 8.160 1.984 24.923 1.00 92.62 183 GLU A N 1
ATOM 1479 C CA . GLU A 1 183 ? 7.094 1.323 25.696 1.00 92.62 183 GLU A CA 1
ATOM 1480 C C . GLU A 1 183 ? 5.928 2.259 26.044 1.00 92.62 183 GLU A C 1
ATOM 1482 O O . GLU A 1 183 ? 4.772 1.838 26.047 1.00 92.62 183 GLU A O 1
ATOM 1487 N N . SER A 1 184 ? 6.203 3.550 26.252 1.00 94.00 184 SER A N 1
ATOM 1488 C CA . SER A 1 184 ? 5.155 4.558 26.460 1.00 94.00 184 SER A CA 1
ATOM 1489 C C . SER A 1 184 ? 4.251 4.703 25.230 1.00 94.00 184 SER A C 1
ATOM 1491 O O . SER A 1 184 ? 3.025 4.712 25.351 1.00 94.00 184 SER A O 1
ATOM 1493 N N . THR A 1 185 ? 4.841 4.738 24.033 1.00 92.25 185 THR A N 1
ATOM 1494 C CA . THR A 1 185 ? 4.125 4.828 22.752 1.00 92.25 185 THR A CA 1
ATOM 1495 C C . THR A 1 185 ? 3.273 3.587 22.530 1.00 92.25 185 THR A C 1
ATOM 1497 O O . THR A 1 185 ? 2.084 3.711 22.249 1.00 92.25 185 THR A O 1
ATOM 1500 N N . LYS A 1 186 ? 3.846 2.392 22.725 1.00 92.38 186 LYS A N 1
ATOM 1501 C CA . LYS A 1 186 ? 3.122 1.120 22.582 1.00 92.38 186 LYS A CA 1
ATOM 1502 C C . LYS A 1 186 ? 1.945 1.028 23.552 1.00 92.38 186 LYS A C 1
ATOM 1504 O O . LYS A 1 186 ? 0.839 0.685 23.144 1.00 92.38 186 LYS A O 1
ATOM 1509 N N . LYS A 1 187 ? 2.153 1.391 24.823 1.00 95.00 187 LYS A N 1
ATOM 1510 C CA . LYS A 1 187 ? 1.097 1.394 25.846 1.00 95.00 187 LYS A CA 1
ATOM 1511 C C . LYS A 1 187 ? -0.008 2.402 25.526 1.00 95.00 187 LYS A C 1
ATOM 1513 O O . LYS A 1 187 ? -1.184 2.069 25.649 1.00 95.00 187 LYS A O 1
ATOM 1518 N N . SER A 1 188 ? 0.366 3.608 25.096 1.00 95.81 188 SER A N 1
ATOM 1519 C CA . SER A 1 188 ? -0.587 4.656 24.710 1.00 95.81 188 SER A CA 1
ATOM 1520 C C . SER A 1 188 ? -1.409 4.237 23.495 1.00 95.81 188 SER A C 1
ATOM 1522 O O . SER A 1 188 ? -2.625 4.402 23.496 1.00 95.81 188 SER A O 1
ATOM 1524 N N . PHE A 1 189 ? -0.765 3.622 22.499 1.00 95.69 189 PHE A N 1
ATOM 1525 C CA . PHE A 1 189 ? -1.442 3.090 21.323 1.00 95.69 189 PHE A CA 1
ATOM 1526 C C . PHE A 1 189 ? -2.431 1.979 21.688 1.00 95.69 189 PHE A C 1
ATOM 1528 O O . PHE A 1 189 ? -3.582 2.025 21.266 1.00 95.69 189 PHE A O 1
ATOM 1535 N N . ARG A 1 190 ? -2.018 1.016 22.525 1.00 95.31 190 ARG A N 1
ATOM 1536 C CA . ARG A 1 190 ? -2.908 -0.056 22.991 1.00 95.31 190 ARG A CA 1
ATOM 1537 C C . ARG A 1 190 ? -4.134 0.502 23.710 1.00 95.31 190 ARG A C 1
ATOM 1539 O O . ARG A 1 190 ? -5.240 0.049 23.448 1.00 95.31 190 ARG A O 1
ATOM 1546 N N . HIS A 1 191 ? -3.944 1.487 24.590 1.00 96.88 191 HIS A N 1
ATOM 1547 C CA . HIS A 1 191 ? -5.050 2.127 25.304 1.00 96.88 191 HIS A CA 1
ATOM 1548 C C . HIS A 1 191 ? -5.989 2.894 24.364 1.00 96.88 191 HIS A C 1
ATOM 1550 O O . HIS A 1 191 ? -7.203 2.840 24.536 1.00 96.88 191 HIS A O 1
ATOM 1556 N N . LEU A 1 192 ? -5.442 3.581 23.358 1.00 97.38 192 LEU A N 1
ATOM 1557 C CA . LEU A 1 192 ? -6.242 4.243 22.332 1.00 97.38 192 LEU A CA 1
ATOM 1558 C C . LEU A 1 192 ? -7.075 3.236 21.537 1.00 97.38 192 LEU A C 1
ATOM 1560 O O . LEU A 1 192 ? -8.270 3.453 21.367 1.00 97.38 192 LEU A O 1
ATOM 1564 N N . LEU A 1 193 ? -6.458 2.153 21.060 1.00 95.56 193 LEU A N 1
ATOM 1565 C CA . LEU A 1 193 ? -7.158 1.132 20.286 1.00 95.56 193 LEU A CA 1
ATOM 1566 C C . LEU A 1 193 ? -8.283 0.493 21.110 1.00 95.56 193 LEU A C 1
ATOM 1568 O O . LEU A 1 193 ? -9.385 0.335 20.599 1.00 95.56 193 LEU A O 1
ATOM 1572 N N . ASP A 1 194 ? -8.019 0.188 22.384 1.00 95.94 194 ASP A N 1
ATOM 1573 C CA . ASP A 1 194 ? -9.006 -0.370 23.321 1.00 95.94 194 ASP A CA 1
ATOM 1574 C C . ASP A 1 194 ? -10.186 0.582 23.512 1.00 95.94 194 ASP A C 1
ATOM 1576 O O . ASP A 1 194 ? -11.344 0.190 23.392 1.00 95.94 194 ASP A O 1
ATOM 1580 N N . LYS A 1 195 ? -9.888 1.869 23.720 1.00 97.06 195 LYS A N 1
ATOM 1581 C CA . LYS A 1 195 ? -10.905 2.910 23.826 1.00 97.06 195 LYS A CA 1
ATOM 1582 C C . LYS A 1 195 ? -11.766 3.002 22.566 1.00 97.06 195 LYS A C 1
ATOM 1584 O O . LYS A 1 195 ? -12.984 3.034 22.687 1.00 97.06 195 LYS A O 1
ATOM 1589 N N . VAL A 1 196 ? -11.145 3.047 21.387 1.00 96.38 196 VAL A N 1
ATOM 1590 C CA . VAL A 1 196 ? -11.857 3.173 20.107 1.00 96.38 196 VAL A CA 1
ATOM 1591 C C . VAL A 1 196 ? -12.740 1.956 19.851 1.00 96.38 196 VAL A C 1
ATOM 1593 O O . VAL A 1 196 ? -13.902 2.129 19.506 1.00 96.38 196 VAL A O 1
ATOM 1596 N N . ILE A 1 197 ? -12.223 0.739 20.047 1.00 93.88 197 ILE A N 1
ATOM 1597 C CA . ILE A 1 197 ? -13.005 -0.485 19.833 1.00 93.88 197 ILE A CA 1
ATOM 1598 C C . ILE A 1 197 ? -14.198 -0.532 20.792 1.00 93.88 197 ILE A C 1
ATOM 1600 O O . ILE A 1 197 ? -15.321 -0.769 20.352 1.00 93.88 197 ILE A O 1
ATOM 1604 N N . ARG A 1 198 ? -13.993 -0.216 22.074 1.00 94.75 198 ARG A N 1
ATOM 1605 C CA . ARG A 1 198 ? -15.087 -0.165 23.046 1.00 94.75 198 ARG A CA 1
ATOM 1606 C C . ARG A 1 198 ? -16.156 0.863 22.665 1.00 94.75 198 ARG A C 1
ATOM 1608 O O . ARG A 1 198 ? -17.324 0.510 22.556 1.00 94.75 198 ARG A O 1
ATOM 1615 N N . GLU A 1 199 ? -15.764 2.114 22.423 1.00 96.12 199 GLU A N 1
ATOM 1616 C CA . GLU A 1 199 ? -16.708 3.216 22.175 1.00 96.12 199 GLU A CA 1
ATOM 1617 C C . GLU A 1 199 ? -17.443 3.075 20.831 1.00 96.12 199 GLU A C 1
ATOM 1619 O O . GLU A 1 199 ? -18.617 3.430 20.721 1.00 96.12 199 GLU A O 1
ATOM 1624 N N . GLU A 1 200 ? -16.773 2.566 19.794 1.00 95.00 200 GLU A N 1
ATOM 1625 C CA . GLU A 1 200 ? -17.330 2.491 18.439 1.00 95.00 200 GLU A CA 1
ATOM 1626 C C . GLU A 1 200 ? -18.047 1.174 18.136 1.00 95.00 200 GLU A C 1
ATOM 1628 O O . GLU A 1 200 ? -18.865 1.140 17.214 1.00 95.00 200 GLU A O 1
ATOM 1633 N N . PHE A 1 201 ? -17.791 0.119 18.912 1.00 93.75 201 PHE A N 1
ATOM 1634 C CA . PHE A 1 201 ? -18.359 -1.207 18.683 1.00 93.75 201 PHE A CA 1
ATOM 1635 C C . PHE A 1 201 ? -19.086 -1.734 19.923 1.00 93.75 201 PHE A C 1
ATOM 1637 O O . PHE A 1 201 ? -20.313 -1.843 19.903 1.00 93.75 201 PHE A O 1
ATOM 1644 N N . GLU A 1 202 ? -18.370 -1.998 21.018 1.00 92.69 202 GLU A N 1
ATOM 1645 C CA . GLU A 1 202 ? -18.924 -2.688 22.196 1.00 92.69 202 GLU A CA 1
ATOM 1646 C C . GLU A 1 202 ? -20.069 -1.908 22.860 1.00 92.69 202 GLU A C 1
ATOM 1648 O O . GLU A 1 202 ? -21.167 -2.444 23.022 1.00 92.69 202 GLU A O 1
ATOM 1653 N N . ASP A 1 203 ? -19.859 -0.622 23.162 1.00 95.50 203 ASP A N 1
ATOM 1654 C CA . ASP A 1 203 ? -20.847 0.258 23.807 1.00 95.50 203 ASP A CA 1
ATOM 1655 C C . ASP A 1 203 ? -22.088 0.478 22.923 1.00 95.50 203 ASP A C 1
ATOM 1657 O O . ASP A 1 203 ? -23.179 0.778 23.414 1.00 95.50 203 ASP A O 1
ATOM 1661 N N . LYS A 1 204 ? -21.934 0.304 21.604 1.00 95.94 204 LYS A N 1
ATOM 1662 C CA . LYS A 1 204 ? -23.013 0.400 20.610 1.00 95.94 204 LYS A CA 1
ATOM 1663 C C . LYS A 1 204 ? -23.680 -0.951 20.328 1.00 95.94 204 LYS A C 1
ATOM 1665 O O . LYS A 1 204 ? -24.618 -1.000 19.533 1.00 95.94 204 LYS A O 1
ATOM 1670 N N . GLY A 1 205 ? -23.218 -2.040 20.949 1.00 93.69 205 GLY A N 1
ATOM 1671 C CA . GLY A 1 205 ? -23.704 -3.398 20.696 1.00 93.69 205 GLY A CA 1
ATOM 1672 C C . GLY A 1 205 ? -23.396 -3.910 19.283 1.00 93.69 205 GLY A C 1
ATOM 1673 O O . GLY A 1 205 ? -24.105 -4.779 18.778 1.00 93.69 205 GLY A O 1
ATOM 1674 N N . VAL A 1 206 ? -22.376 -3.354 18.627 1.00 91.38 206 VAL A N 1
ATOM 1675 C CA . VAL A 1 206 ? -21.919 -3.747 17.290 1.00 91.38 206 VAL A CA 1
ATOM 1676 C C . VAL A 1 206 ? -20.713 -4.671 17.441 1.00 91.38 206 VAL A C 1
ATOM 1678 O O . VAL A 1 206 ? -19.791 -4.378 18.194 1.00 91.38 206 VAL A O 1
ATOM 1681 N N . ALA A 1 207 ? -20.698 -5.791 16.720 1.00 88.00 207 ALA A N 1
ATOM 1682 C CA . ALA A 1 207 ? -19.556 -6.699 16.737 1.00 88.00 207 ALA A CA 1
ATOM 1683 C C . ALA A 1 207 ? -18.363 -6.099 15.972 1.00 88.00 207 ALA A C 1
ATOM 1685 O O . ALA A 1 207 ? -18.508 -5.610 14.849 1.00 88.00 207 ALA A O 1
ATOM 1686 N N . PHE A 1 208 ? -17.174 -6.164 16.569 1.00 89.56 208 PHE A N 1
ATOM 1687 C CA . PHE A 1 208 ? -15.920 -5.809 15.911 1.00 89.56 208 PHE A CA 1
ATOM 1688 C C . PHE A 1 208 ? -15.289 -7.059 15.281 1.00 89.56 208 PHE A C 1
ATOM 1690 O O . PHE A 1 208 ? -14.671 -7.865 15.968 1.00 89.56 208 PHE A O 1
ATOM 1697 N N . GLU A 1 209 ? -15.462 -7.230 13.970 1.00 88.12 209 GLU A N 1
ATOM 1698 C CA . GLU A 1 209 ? -15.058 -8.462 13.264 1.00 88.12 209 GLU A CA 1
ATOM 1699 C C . GLU A 1 209 ? -14.101 -8.209 12.092 1.00 88.12 209 GLU A C 1
ATOM 1701 O O . GLU A 1 209 ? -13.656 -9.148 11.424 1.00 88.12 209 GLU A O 1
ATOM 1706 N N . GLN A 1 210 ? -13.847 -6.940 11.759 1.00 88.44 210 GLN A N 1
ATOM 1707 C CA . GLN A 1 210 ? -13.184 -6.572 10.514 1.00 88.44 210 GLN A CA 1
ATOM 1708 C C . GLN A 1 210 ? -12.359 -5.287 10.634 1.00 88.44 210 GLN A C 1
ATOM 1710 O O . GLN A 1 210 ? -12.799 -4.291 11.207 1.00 88.44 210 GLN A O 1
ATOM 1715 N N . MET A 1 211 ? -11.192 -5.287 9.989 1.00 89.56 211 MET A N 1
ATOM 1716 C CA . MET A 1 211 ? -10.320 -4.127 9.824 1.00 89.56 211 MET A CA 1
ATOM 1717 C C . MET A 1 211 ? -10.388 -3.612 8.379 1.00 89.56 211 MET A C 1
ATOM 1719 O O . MET A 1 211 ? -10.112 -4.388 7.459 1.00 89.56 211 MET A O 1
ATOM 1723 N N . PRO A 1 212 ? -10.711 -2.331 8.140 1.00 91.56 212 PRO A N 1
ATOM 1724 C CA . PRO A 1 212 ? -10.818 -1.805 6.792 1.00 91.56 212 PRO A CA 1
ATOM 1725 C C . PRO A 1 212 ? -9.434 -1.492 6.214 1.00 91.56 212 PRO A C 1
ATOM 1727 O O . PRO A 1 212 ? -8.589 -0.850 6.844 1.00 91.56 212 PRO A O 1
ATOM 1730 N N . PHE A 1 213 ? -9.213 -1.928 4.980 1.00 88.69 213 PHE A N 1
ATOM 1731 C CA . PHE A 1 213 ? -8.026 -1.644 4.187 1.00 88.69 213 PHE A CA 1
ATOM 1732 C C . PHE A 1 213 ? -8.418 -1.110 2.816 1.00 88.69 213 PHE A C 1
ATOM 1734 O O . PHE A 1 213 ? -9.438 -1.485 2.239 1.00 88.69 213 PHE A O 1
ATOM 1741 N N . LYS A 1 214 ? -7.533 -0.292 2.261 1.00 87.56 214 LYS A N 1
ATOM 1742 C CA . LYS A 1 214 ? -7.604 0.228 0.906 1.00 87.56 214 LYS A CA 1
ATOM 1743 C C . LYS A 1 214 ? -6.383 -0.225 0.117 1.00 87.56 214 LYS A C 1
ATOM 1745 O O . LYS A 1 214 ? -5.247 -0.145 0.600 1.00 87.56 214 LYS A O 1
ATOM 1750 N N . ILE A 1 215 ? -6.625 -0.725 -1.088 1.00 85.12 215 ILE A N 1
ATOM 1751 C CA . ILE A 1 215 ? -5.594 -1.100 -2.045 1.00 85.12 215 ILE A CA 1
ATOM 1752 C C . ILE A 1 215 ? -5.315 0.088 -2.951 1.00 85.12 215 ILE A C 1
ATOM 1754 O O . ILE A 1 215 ? -6.203 0.612 -3.617 1.00 85.12 215 ILE A O 1
ATOM 1758 N N . TYR A 1 216 ? -4.046 0.463 -3.003 1.00 85.69 216 TYR A N 1
ATOM 1759 C CA . TYR A 1 216 ? -3.522 1.403 -3.975 1.00 85.69 216 TYR A CA 1
ATOM 1760 C C . TYR A 1 216 ? -2.782 0.586 -5.020 1.00 85.69 216 TYR A C 1
ATOM 1762 O O . TYR A 1 216 ? -1.717 0.036 -4.725 1.00 85.69 216 TYR A O 1
ATOM 1770 N N . PHE A 1 217 ? -3.356 0.471 -6.216 1.00 87.56 217 PHE A N 1
ATOM 1771 C CA . PHE A 1 217 ? -2.722 -0.224 -7.325 1.00 87.56 217 PHE A CA 1
ATOM 1772 C C . PHE A 1 217 ? -2.394 0.749 -8.445 1.00 87.56 217 PHE A C 1
ATOM 1774 O O . PHE A 1 217 ? -3.262 1.488 -8.896 1.00 87.56 217 PHE A O 1
ATOM 1781 N N . TYR A 1 218 ? -1.147 0.722 -8.897 1.00 89.94 218 TYR A N 1
ATOM 1782 C CA . TYR A 1 218 ? -0.653 1.519 -10.010 1.00 89.94 218 TYR A CA 1
ATOM 1783 C C . TYR A 1 218 ? 0.041 0.627 -11.023 1.00 89.94 218 TYR A C 1
ATOM 1785 O O . TYR A 1 218 ? 0.652 -0.374 -10.640 1.00 89.94 218 TYR A O 1
ATOM 1793 N N . TRP A 1 219 ? -0.013 0.990 -12.299 1.00 92.62 219 TRP A N 1
ATOM 1794 C CA . TRP A 1 219 ? 0.729 0.290 -13.338 1.00 92.62 219 TRP A CA 1
ATOM 1795 C C . TRP A 1 219 ? 1.144 1.210 -14.482 1.00 92.62 219 TRP A C 1
ATOM 1797 O O . TRP A 1 219 ? 0.565 2.271 -14.703 1.00 92.62 219 TRP A O 1
ATOM 1807 N N . CYS A 1 220 ? 2.169 0.782 -15.208 1.00 93.81 220 CYS A N 1
ATOM 1808 C CA . CYS A 1 220 ? 2.599 1.387 -16.460 1.00 93.81 220 CYS A CA 1
ATOM 1809 C C . CYS A 1 220 ? 3.261 0.343 -17.368 1.00 93.81 220 CYS A C 1
ATOM 1811 O O . CYS A 1 220 ? 3.705 -0.724 -16.924 1.00 93.81 220 CYS A O 1
ATOM 1813 N N . ASN A 1 221 ? 3.335 0.665 -18.655 1.00 93.81 221 ASN A N 1
ATOM 1814 C CA . ASN A 1 221 ? 3.943 -0.161 -19.688 1.00 93.81 221 ASN A CA 1
ATOM 1815 C C . ASN A 1 221 ? 5.371 0.286 -19.966 1.00 93.81 221 ASN A C 1
ATOM 1817 O O . ASN A 1 221 ? 5.667 1.481 -19.988 1.00 93.81 221 ASN A O 1
ATOM 1821 N N . LYS A 1 222 ? 6.254 -0.673 -20.244 1.00 92.94 222 LYS A N 1
ATOM 1822 C CA . LYS A 1 222 ? 7.581 -0.396 -20.794 1.00 92.94 222 LYS A CA 1
ATOM 1823 C C . LYS A 1 222 ? 7.458 0.294 -22.160 1.00 92.94 222 LYS A C 1
ATOM 1825 O O . LYS A 1 222 ? 6.764 -0.205 -23.040 1.00 92.94 222 LYS A O 1
ATOM 1830 N N . ILE A 1 223 ? 8.182 1.399 -22.346 1.00 92.62 223 ILE A N 1
ATOM 1831 C CA . ILE A 1 223 ? 8.387 2.055 -23.647 1.00 92.62 223 ILE A CA 1
ATOM 1832 C C . ILE A 1 223 ? 9.715 1.566 -24.238 1.00 92.62 223 ILE A C 1
ATOM 1834 O O . ILE A 1 223 ? 10.702 1.448 -23.508 1.00 92.62 223 ILE A O 1
ATOM 1838 N N . ASN A 1 224 ? 9.736 1.262 -25.539 1.00 81.44 224 ASN A N 1
ATOM 1839 C CA . ASN A 1 224 ? 10.954 0.859 -26.254 1.00 81.44 224 ASN A CA 1
ATOM 1840 C C . ASN A 1 224 ? 11.857 2.055 -26.566 1.00 81.44 224 ASN A C 1
ATOM 1842 O O . ASN A 1 224 ? 11.324 3.072 -27.063 1.00 81.44 224 ASN A O 1
#

Foldseek 3Di:
DDDDQDFFWKWFWDDPLAAIEIETEGDPDCPDPRLVPQPDDDPPPPSVHDYHYDYDHLVPAAFQGTQEMEGEQPLQVPLAQVVLVSRLRRHHAFHKYKYKYKAFPCVPPLNVLVCVLCVVLCVVVVPDDVVVVVSVVRCVVHPDRFWDDKDKDFPDKDWDWDPDLVSVLSVVCSPCSNVVDDPVSVVVSSVSSVVSCCVVAVVVVHDDTTTMIIMIMMMITTDD

pLDDT: mean 73.41, std 24.04, range [20.52, 97.38]